Protein AF-A0A7C1HF06-F1 (afdb_monomer)

Radius of gyration: 27.27 Å; Cα contacts (8 Å, |Δi|>4): 224; chains: 1; 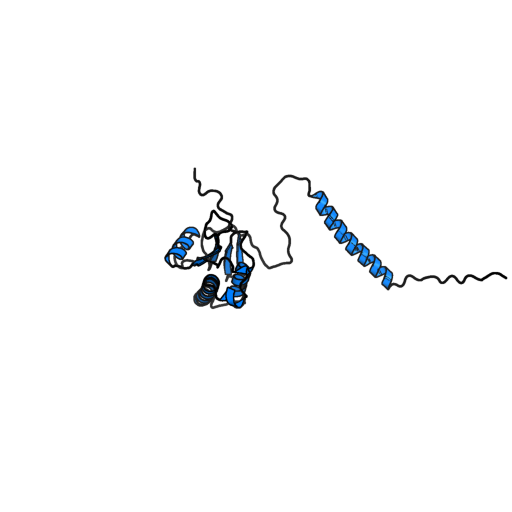bounding box: 68×47×97 Å

Nearest PDB structures (foldseek):
  6z1p-assembly1_Bk  TM=3.211E-01  e=1.528E-02  Tetrahymena thermophila SB210
  7z8f-assembly1_J  TM=4.242E-01  e=1.964E-01  Sus scrofa
  6p2u-assembly1_A  TM=3.194E-01  e=7.508E-01  Homo sapiens
  5obv-assembly1_A  TM=3.184E-01  e=6.199E-01  Mycoplasmoides genitalium G37
  5obx-assembly1_A  TM=3.105E-01  e=1.033E+00  Mycoplasmoides genitalium G37

pLDDT: mean 77.16, std 21.63, range [29.2, 98.06]

Sequence (204 aa):
MPFQHKEKKKGLSLPGMIDIIFLLLVFSLVTLSVSQANVDAKKVGEETIEFDLPRTTSLHTQKVDGWIQTLTFEVDYLETEDPRSPRIVHVLKPSPTDSLTFAEARAIAKEDSQFAVFPVNFLELTDRAFANTDACRLIRESVQAYKTDHFLEASPTNFVEIRAVRETEFRIINYMLGCCSAYGDTIPNISMHTLTRREDDSGI

Structure (mmCIF, N/CA/C/O backbone):
data_AF-A0A7C1HF06-F1
#
_entry.id   AF-A0A7C1HF06-F1
#
loop_
_atom_site.group_PDB
_atom_site.id
_atom_site.type_symbol
_atom_site.label_atom_id
_atom_site.label_alt_id
_atom_site.label_comp_id
_atom_site.label_asym_id
_atom_site.label_entity_id
_atom_site.label_seq_id
_atom_site.pdbx_PDB_ins_code
_atom_site.Cartn_x
_atom_site.Cartn_y
_atom_site.Cartn_z
_atom_site.occupancy
_atom_site.B_iso_or_equiv
_atom_site.auth_seq_id
_atom_site.auth_comp_id
_atom_site.auth_asym_id
_atom_site.auth_atom_id
_atom_site.pdbx_PDB_model_num
ATOM 1 N N . MET A 1 1 ? -52.310 -4.859 -76.546 1.00 39.50 1 MET A N 1
ATOM 2 C CA . MET A 1 1 ? -53.055 -4.740 -75.273 1.00 39.50 1 MET A CA 1
ATOM 3 C C . MET A 1 1 ? -52.044 -4.478 -74.163 1.00 39.50 1 MET A C 1
ATOM 5 O O . MET A 1 1 ? -51.016 -5.145 -74.170 1.00 39.50 1 MET A O 1
ATOM 9 N N . PRO A 1 2 ? -52.253 -3.455 -73.320 1.00 47.34 2 PRO A N 1
ATOM 10 C CA . PRO A 1 2 ? -51.224 -2.911 -72.439 1.00 47.34 2 PRO A CA 1
ATOM 11 C C . PRO A 1 2 ? -51.030 -3.755 -71.173 1.00 47.34 2 PRO A C 1
ATOM 13 O O . PRO A 1 2 ? -51.973 -4.337 -70.639 1.00 47.34 2 PRO A O 1
ATOM 16 N N . PHE A 1 3 ? -49.785 -3.788 -70.699 1.00 51.12 3 PHE A N 1
ATOM 17 C CA . PHE A 1 3 ? -49.363 -4.388 -69.439 1.00 51.12 3 PHE A CA 1
ATOM 18 C C . PHE A 1 3 ? -50.057 -3.685 -68.266 1.00 51.12 3 PHE A C 1
ATOM 20 O O . PHE A 1 3 ? -49.815 -2.508 -68.008 1.00 51.12 3 PHE A O 1
ATOM 27 N N . GLN A 1 4 ? -50.917 -4.403 -67.544 1.00 55.53 4 GLN A N 1
ATOM 28 C CA . GLN A 1 4 ? -51.473 -3.912 -66.286 1.00 55.53 4 GLN A CA 1
ATOM 29 C C . GLN A 1 4 ? -50.393 -3.968 -65.202 1.00 55.53 4 GLN A C 1
ATOM 31 O O . GLN A 1 4 ? -49.965 -5.040 -64.770 1.00 55.53 4 GLN A O 1
ATOM 36 N N . HIS A 1 5 ? -49.942 -2.791 -64.778 1.00 48.97 5 HIS A N 1
ATOM 37 C CA . HIS A 1 5 ? -49.005 -2.610 -63.681 1.00 48.97 5 HIS A CA 1
ATOM 38 C C . HIS A 1 5 ? -49.724 -2.918 -62.356 1.00 48.97 5 HIS A C 1
ATOM 40 O O . HIS A 1 5 ? -50.619 -2.186 -61.939 1.00 48.97 5 HIS A O 1
ATOM 46 N N . LYS A 1 6 ? -49.375 -4.030 -61.697 1.00 53.62 6 LYS A N 1
ATOM 47 C CA . LYS A 1 6 ? -49.802 -4.296 -60.315 1.00 53.62 6 LYS A CA 1
ATOM 48 C C . LYS A 1 6 ? -48.845 -3.580 -59.367 1.00 53.62 6 LYS A C 1
ATOM 50 O O . LYS A 1 6 ? -47.789 -4.115 -59.033 1.00 53.62 6 LYS A O 1
ATOM 55 N N . GLU A 1 7 ? -49.223 -2.391 -58.915 1.00 53.91 7 GLU A N 1
ATOM 56 C CA . GLU A 1 7 ? -48.553 -1.728 -57.798 1.00 53.91 7 GLU A CA 1
ATOM 57 C C . GLU A 1 7 ? -48.754 -2.544 -56.514 1.00 53.91 7 GLU A C 1
ATOM 59 O O . GLU A 1 7 ? -49.834 -2.583 -55.921 1.00 53.91 7 GLU A O 1
ATOM 64 N N . LYS A 1 8 ? -47.693 -3.215 -56.056 1.00 47.72 8 LYS A N 1
ATOM 65 C CA . LYS A 1 8 ? -47.617 -3.690 -54.674 1.00 47.72 8 LYS A CA 1
ATOM 66 C C . LYS A 1 8 ? -47.343 -2.480 -53.785 1.00 47.72 8 LYS A C 1
ATOM 68 O O . LYS A 1 8 ? -46.222 -1.974 -53.768 1.00 47.72 8 LYS A O 1
ATOM 73 N N . LYS A 1 9 ? -48.340 -2.050 -53.008 1.00 54.38 9 LYS A N 1
ATOM 74 C CA . LYS A 1 9 ? -48.128 -1.157 -51.861 1.00 54.38 9 LYS A CA 1
ATOM 75 C C . LYS A 1 9 ? -47.129 -1.831 -50.911 1.00 54.38 9 LYS A C 1
ATOM 77 O O . LYS A 1 9 ? -47.473 -2.800 -50.237 1.00 54.38 9 LYS A O 1
ATOM 82 N N . LYS A 1 10 ? -45.881 -1.353 -50.890 1.00 50.69 10 LYS A N 1
ATOM 83 C CA . LYS A 1 10 ? -44.890 -1.713 -49.870 1.00 50.69 10 LYS A CA 1
ATOM 84 C C . LYS A 1 10 ? -45.353 -1.094 -48.552 1.00 50.69 10 LYS A C 1
ATOM 86 O O . LYS A 1 10 ? -45.111 0.081 -48.302 1.00 50.69 10 LYS A O 1
ATOM 91 N N . GLY A 1 11 ? -46.068 -1.867 -47.740 1.00 47.50 11 GLY A N 1
ATOM 92 C CA . GLY A 1 11 ? -46.258 -1.522 -46.336 1.00 47.50 11 GLY A CA 1
ATOM 93 C C . GLY A 1 11 ? -44.888 -1.494 -45.666 1.00 47.50 11 GLY A C 1
ATOM 94 O O . GLY A 1 11 ? -44.149 -2.474 -45.758 1.00 47.50 11 GLY A O 1
ATOM 95 N N . LEU A 1 12 ? -44.531 -0.368 -45.046 1.00 53.19 12 LEU A N 1
ATOM 96 C CA . LEU A 1 12 ? -43.382 -0.296 -44.150 1.00 53.19 12 LEU A CA 1
ATOM 97 C C . LEU A 1 12 ? -43.613 -1.316 -43.035 1.00 53.19 12 LEU A C 1
ATOM 99 O O . LEU A 1 12 ? -44.491 -1.146 -42.192 1.00 53.19 12 LEU A O 1
ATOM 103 N N . SER A 1 13 ? -42.864 -2.412 -43.073 1.00 55.16 13 SER A N 1
ATOM 104 C CA . SER A 1 13 ? -42.857 -3.396 -42.003 1.00 55.16 13 SER A CA 1
ATOM 105 C C . SER A 1 13 ? -42.405 -2.691 -40.724 1.00 55.16 13 SER A C 1
ATOM 107 O O . SER A 1 13 ? -41.298 -2.158 -40.683 1.00 55.16 13 SER A O 1
ATOM 109 N N . LEU A 1 14 ? -43.258 -2.705 -39.697 1.00 54.19 14 LEU A N 1
ATOM 110 C CA . LEU A 1 14 ? -43.041 -2.131 -38.361 1.00 54.19 14 LEU A CA 1
ATOM 111 C C . LEU A 1 14 ? -41.615 -2.336 -37.780 1.00 54.19 14 LEU A C 1
ATOM 113 O O . LEU A 1 14 ? -41.101 -1.398 -37.172 1.00 54.19 14 LEU A O 1
ATOM 117 N N . PRO A 1 15 ? -40.922 -3.475 -38.020 1.00 56.34 15 PRO A N 1
ATOM 118 C CA . PRO A 1 15 ? -39.532 -3.668 -37.594 1.00 56.34 15 PRO A CA 1
ATOM 119 C C . PRO A 1 15 ? -38.521 -2.671 -38.185 1.00 56.34 15 PRO A C 1
ATOM 121 O O . PRO A 1 15 ? -37.535 -2.359 -37.533 1.00 56.34 15 PRO A O 1
ATOM 124 N N . GLY A 1 16 ? -38.766 -2.125 -39.382 1.00 61.34 16 GLY A N 1
ATOM 125 C CA . GLY A 1 16 ? -37.865 -1.153 -40.014 1.00 61.34 16 GLY A CA 1
ATOM 126 C C . GLY A 1 16 ? -38.007 0.267 -39.465 1.00 61.34 16 GLY A C 1
ATOM 127 O O . GLY A 1 16 ? -37.066 1.047 -39.535 1.00 61.34 16 GLY A O 1
ATOM 128 N N . MET A 1 17 ? -39.164 0.619 -38.895 1.00 63.53 17 MET A N 1
ATOM 129 C CA . MET A 1 17 ? -39.384 1.962 -38.345 1.00 63.53 17 MET A CA 1
ATOM 130 C C . MET A 1 17 ? -38.711 2.122 -36.978 1.00 63.53 17 MET A C 1
ATOM 132 O O . MET A 1 17 ? -38.116 3.161 -36.712 1.00 63.53 17 MET A O 1
ATOM 136 N N . ILE A 1 18 ? -38.752 1.076 -36.143 1.00 72.75 18 ILE A N 1
ATOM 137 C CA . ILE A 1 18 ? -38.046 1.048 -34.854 1.00 72.75 18 ILE A CA 1
ATOM 138 C C . ILE A 1 18 ? -36.541 1.182 -35.080 1.00 72.75 18 ILE A C 1
ATOM 140 O O . ILE A 1 18 ? -35.898 1.978 -34.404 1.00 72.75 18 ILE A O 1
ATOM 144 N N . ASP A 1 19 ? -36.003 0.466 -36.067 1.00 71.75 19 ASP A N 1
ATOM 145 C CA . ASP A 1 19 ? -34.575 0.495 -36.380 1.00 71.75 19 ASP A CA 1
ATOM 146 C C . ASP A 1 19 ? -34.123 1.891 -36.842 1.00 71.75 19 ASP A C 1
ATOM 148 O O . ASP A 1 19 ? -33.137 2.427 -36.346 1.00 71.75 19 ASP A O 1
ATOM 152 N N . ILE A 1 20 ? -34.917 2.564 -37.687 1.00 77.88 20 ILE A N 1
ATOM 153 C CA . ILE A 1 20 ? -34.653 3.952 -38.110 1.00 77.88 20 ILE A CA 1
ATOM 154 C C . ILE A 1 20 ? -34.685 4.925 -36.922 1.00 77.88 20 ILE A C 1
ATOM 156 O O . ILE A 1 20 ? -33.827 5.802 -36.826 1.00 77.88 20 ILE A O 1
ATOM 160 N N . ILE A 1 21 ? -35.648 4.783 -36.007 1.00 81.06 21 ILE A N 1
ATOM 161 C CA . ILE A 1 21 ? -35.736 5.636 -34.810 1.00 81.06 21 ILE A CA 1
ATOM 162 C C . ILE A 1 21 ? -34.534 5.395 -33.889 1.00 81.06 21 ILE A C 1
ATOM 164 O O . ILE A 1 21 ? -33.968 6.350 -33.357 1.00 81.06 21 ILE A O 1
ATOM 168 N N . PHE A 1 22 ? -34.110 4.141 -33.730 1.00 79.25 22 PHE A N 1
ATOM 169 C CA . PHE A 1 22 ? -32.962 3.786 -32.901 1.00 79.25 22 PHE A CA 1
ATOM 170 C C . PHE A 1 22 ? -31.655 4.341 -33.484 1.00 79.25 22 PHE A C 1
ATOM 172 O O . PHE A 1 22 ? -30.859 4.941 -32.761 1.00 79.25 22 PHE A O 1
ATOM 179 N N . LEU A 1 23 ? -31.476 4.240 -34.804 1.00 79.56 23 LEU A N 1
ATOM 180 C CA . LEU A 1 23 ? -30.340 4.826 -35.520 1.00 79.56 23 LEU A CA 1
ATOM 181 C C . LEU A 1 23 ? -30.308 6.354 -35.391 1.00 79.56 23 LEU A C 1
ATOM 183 O O . LEU A 1 23 ? -29.241 6.927 -35.176 1.00 79.56 23 LEU A O 1
ATOM 187 N N . LEU A 1 24 ? -31.470 7.013 -35.456 1.00 81.00 24 LEU A N 1
ATOM 188 C CA 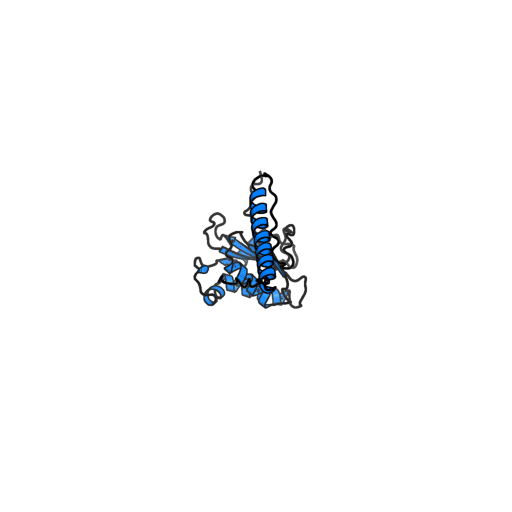. LEU A 1 24 ? -31.583 8.459 -35.243 1.00 81.00 24 LEU A CA 1
ATOM 189 C C . LEU A 1 24 ? -31.267 8.866 -33.798 1.00 81.00 24 LEU A C 1
ATOM 191 O O . LEU A 1 24 ? -30.626 9.894 -33.594 1.00 81.00 24 LEU A O 1
ATOM 195 N N . LEU A 1 25 ? -31.659 8.066 -32.802 1.00 82.88 25 LEU A N 1
ATOM 196 C CA . LEU A 1 25 ? -31.336 8.319 -31.394 1.00 82.88 25 LEU A CA 1
ATOM 197 C C . LEU A 1 25 ? -29.838 8.174 -31.114 1.00 82.88 25 LEU A C 1
ATOM 199 O O . LEU A 1 25 ? -29.253 9.060 -30.493 1.00 82.88 25 LEU A O 1
ATOM 203 N N . VAL A 1 26 ? -29.201 7.110 -31.612 1.00 80.88 26 VAL A N 1
ATOM 204 C CA . VAL A 1 26 ? -27.745 6.923 -31.484 1.00 80.88 26 VAL A CA 1
ATOM 205 C C . VAL A 1 26 ? -27.002 8.048 -32.201 1.00 80.88 26 VAL A C 1
ATOM 207 O O . VAL A 1 26 ? -26.086 8.641 -31.635 1.00 80.88 26 VAL A O 1
ATOM 210 N N . PHE A 1 27 ? -27.429 8.403 -33.415 1.00 79.00 27 PHE A N 1
ATOM 211 C CA . PHE A 1 27 ? -26.838 9.510 -34.162 1.00 79.00 27 PHE A CA 1
ATOM 212 C C . PHE A 1 27 ? -27.000 10.854 -33.436 1.00 79.00 27 PHE A C 1
ATOM 214 O O . PHE A 1 27 ? -26.042 11.622 -33.360 1.00 79.00 27 PHE A O 1
ATOM 221 N N . SER A 1 28 ? -28.170 11.131 -32.850 1.00 77.12 28 SER A N 1
ATOM 222 C CA . SER A 1 28 ? -28.397 12.332 -32.037 1.00 77.12 28 SER A CA 1
ATOM 223 C C . SER A 1 28 ? -27.513 12.360 -30.791 1.00 77.12 28 SER A C 1
ATOM 225 O O . SER A 1 28 ? -27.007 13.420 -30.434 1.00 77.12 28 SER A O 1
ATOM 227 N N . LEU A 1 29 ? -27.310 11.219 -30.129 1.00 79.50 29 LEU A N 1
ATOM 228 C CA . LEU A 1 29 ? -26.481 11.135 -28.927 1.00 79.50 29 LEU A CA 1
ATOM 229 C C . LEU A 1 29 ? -25.007 11.401 -29.261 1.00 79.50 29 LEU A C 1
ATOM 231 O O . LEU A 1 29 ? -24.363 12.221 -28.613 1.00 79.50 29 LEU A O 1
ATOM 235 N N . VAL A 1 30 ? -24.507 10.789 -30.338 1.00 75.81 30 VAL A N 1
ATOM 236 C CA . VAL A 1 30 ? -23.131 10.990 -30.819 1.00 75.81 30 VAL A CA 1
ATOM 237 C C . VAL A 1 30 ? -22.910 12.428 -31.302 1.00 75.81 30 VAL A C 1
ATOM 239 O O . VAL A 1 30 ? -21.891 13.037 -30.980 1.00 75.81 30 VAL A O 1
ATOM 242 N N . THR A 1 31 ? -23.854 13.007 -32.048 1.00 73.31 31 THR A N 1
ATOM 243 C CA . THR A 1 31 ? -23.716 14.389 -32.541 1.00 73.31 31 THR A CA 1
ATOM 244 C C . THR A 1 31 ? -23.824 15.431 -31.428 1.00 73.31 31 THR A C 1
ATOM 246 O O . THR A 1 31 ? -23.093 16.419 -31.475 1.00 73.31 31 THR A O 1
ATOM 249 N N . LEU A 1 32 ? -24.641 15.208 -30.391 1.00 66.56 32 LEU A N 1
ATOM 250 C CA . LEU A 1 32 ? -24.670 16.069 -29.202 1.00 66.56 32 LEU A CA 1
ATOM 251 C C . LEU A 1 32 ? -23.332 16.050 -28.450 1.00 66.56 32 LEU A C 1
ATOM 253 O O . LEU A 1 32 ? -22.835 17.119 -28.098 1.00 66.56 32 LEU A O 1
ATOM 257 N N . SER A 1 33 ? -22.701 14.880 -28.287 1.00 58.62 33 SER A N 1
ATOM 258 C CA . SER A 1 33 ? -21.367 14.778 -27.674 1.00 58.62 33 SER A CA 1
ATOM 259 C C . SER A 1 33 ? -20.299 15.547 -28.463 1.00 58.62 33 SER A C 1
ATOM 261 O O . SER A 1 33 ? -19.459 16.225 -27.875 1.00 58.62 33 SER A O 1
ATOM 263 N N . VAL A 1 34 ? -20.351 15.508 -29.799 1.00 58.75 34 VAL A N 1
ATOM 264 C CA . VAL A 1 34 ? -19.411 16.256 -30.660 1.00 58.75 34 VAL A CA 1
ATOM 265 C C . VAL A 1 34 ? -19.711 17.761 -30.667 1.00 58.75 34 VAL A C 1
ATOM 267 O O . VAL A 1 34 ? -18.795 18.576 -30.793 1.00 58.75 34 VAL A O 1
ATOM 270 N N . SER A 1 35 ? -20.978 18.155 -30.513 1.00 48.09 35 SER A N 1
ATOM 271 C CA . SER A 1 35 ? -21.363 19.567 -30.474 1.00 48.09 35 SER A CA 1
ATOM 272 C C . SER A 1 35 ? -21.052 20.226 -29.126 1.00 48.09 35 SER A C 1
ATOM 274 O O . SER A 1 35 ? -20.749 21.413 -29.120 1.00 48.09 35 SER A O 1
ATOM 276 N N . GLN A 1 36 ? -21.057 19.487 -28.011 1.00 50.78 36 GLN A N 1
ATOM 277 C CA . GLN A 1 36 ? -20.556 19.983 -26.719 1.00 50.78 36 GLN A CA 1
ATOM 278 C C . GLN A 1 36 ? -19.025 20.109 -26.722 1.00 50.78 36 GLN A C 1
ATOM 280 O O . GLN A 1 36 ? -18.500 21.155 -26.351 1.00 50.78 36 GLN A O 1
ATOM 285 N N . ALA A 1 37 ? -18.312 19.134 -27.299 1.00 51.34 37 ALA A N 1
ATOM 286 C CA . ALA A 1 37 ? -16.850 19.173 -27.413 1.00 51.34 37 ALA A CA 1
ATOM 287 C C . ALA A 1 37 ? -16.300 20.377 -28.213 1.00 51.34 37 ALA A C 1
ATOM 289 O O . ALA A 1 37 ? -15.154 20.772 -28.018 1.00 51.34 37 ALA A O 1
ATOM 290 N N . ASN A 1 38 ? -17.099 20.980 -29.103 1.00 47.69 38 ASN A N 1
ATOM 291 C CA . ASN A 1 38 ? -16.693 22.143 -29.905 1.00 47.69 38 ASN A CA 1
ATOM 292 C C . ASN A 1 38 ? -17.172 23.501 -29.357 1.00 47.69 38 ASN A C 1
ATOM 294 O O . ASN A 1 38 ? -16.785 24.534 -29.908 1.00 47.69 38 ASN A O 1
ATOM 298 N N . VAL A 1 39 ? -17.984 23.534 -28.294 1.00 46.09 39 VAL A N 1
ATOM 299 C CA . VAL A 1 39 ? -18.411 24.794 -27.647 1.00 46.09 39 VAL A CA 1
ATOM 300 C C . VAL A 1 39 ? -17.499 25.155 -26.464 1.00 46.09 39 VAL A C 1
ATOM 302 O O . VAL A 1 39 ? -17.310 26.340 -26.191 1.00 46.09 39 VAL A O 1
ATOM 305 N N . ASP A 1 40 ? -16.813 24.177 -25.866 1.00 43.34 40 ASP A N 1
ATOM 306 C CA . ASP A 1 40 ? -15.902 24.391 -24.728 1.00 43.34 40 ASP A CA 1
ATOM 307 C C . ASP A 1 40 ? -14.477 24.840 -25.113 1.00 43.34 40 ASP A C 1
ATOM 309 O O . ASP A 1 40 ? -13.640 25.103 -24.254 1.00 43.34 40 ASP A O 1
ATOM 313 N N . ALA A 1 41 ? -14.183 25.042 -26.403 1.00 45.94 41 ALA A N 1
ATOM 314 C CA . ALA A 1 41 ? -12.868 25.520 -26.855 1.00 45.94 41 ALA A CA 1
ATOM 315 C C . ALA A 1 41 ? -12.641 27.041 -26.686 1.00 45.94 41 ALA A C 1
ATOM 317 O O . ALA A 1 41 ? -11.608 27.566 -27.109 1.00 45.94 41 ALA A O 1
ATOM 318 N N . LYS A 1 42 ? -13.575 27.783 -26.076 1.00 46.19 42 LYS A N 1
ATOM 319 C CA . LYS A 1 42 ? -13.371 29.197 -25.720 1.00 46.19 42 LYS A CA 1
ATOM 320 C C . LYS A 1 42 ? -14.076 29.559 -24.415 1.00 46.19 42 LYS A C 1
ATOM 322 O O . LYS A 1 42 ? -15.137 30.180 -24.446 1.00 46.19 42 LYS A O 1
ATOM 327 N N . LYS A 1 43 ? -13.411 29.308 -23.285 1.00 37.12 43 LYS A N 1
ATOM 328 C CA . LYS A 1 43 ? -13.285 30.287 -22.194 1.00 37.12 43 LYS A CA 1
ATOM 329 C C . LYS A 1 43 ? -12.192 29.884 -21.206 1.00 37.12 43 LYS A C 1
ATOM 331 O O . LYS A 1 43 ? -12.093 28.753 -20.765 1.00 37.12 43 LYS A O 1
ATOM 336 N N . VAL A 1 44 ? -11.361 30.880 -20.940 1.00 42.66 44 VAL A N 1
ATOM 337 C CA . VAL A 1 44 ? -10.321 30.967 -19.921 1.00 42.66 44 VAL A CA 1
ATOM 338 C C . VAL A 1 44 ? -10.956 30.826 -18.536 1.00 42.66 44 VAL A C 1
ATOM 340 O O . VAL A 1 44 ? -11.931 31.523 -18.260 1.00 42.66 44 VAL A O 1
ATOM 343 N N . GLY A 1 45 ? -10.379 29.985 -17.680 1.00 35.00 45 GLY A N 1
ATOM 344 C CA . GLY A 1 45 ? -10.766 29.847 -16.276 1.00 35.00 45 GLY A CA 1
ATOM 345 C C . GLY A 1 45 ? -10.739 28.390 -15.836 1.00 35.00 45 GLY A C 1
ATOM 346 O O . GLY A 1 45 ? -11.477 27.569 -16.357 1.00 35.00 45 GLY A O 1
ATOM 347 N N . GLU A 1 46 ? -9.837 28.089 -14.918 1.00 48.41 46 GLU A N 1
ATOM 348 C CA . GLU A 1 46 ? -9.590 26.791 -14.304 1.00 48.41 46 GLU A CA 1
ATOM 349 C C . GLU A 1 46 ? -10.841 26.304 -13.548 1.00 48.41 46 GLU A C 1
ATOM 351 O O . GLU A 1 46 ? -11.085 26.688 -12.410 1.00 48.41 46 GLU A O 1
ATOM 356 N N . GLU A 1 47 ? -11.659 25.471 -14.185 1.00 37.53 47 GLU A N 1
ATOM 357 C CA . GLU A 1 47 ? -12.666 24.660 -13.503 1.00 37.53 47 GLU A CA 1
ATOM 358 C C . GLU A 1 47 ? -12.421 23.206 -13.898 1.00 37.53 47 GLU A C 1
ATOM 360 O O . GLU A 1 47 ? -12.508 22.812 -15.063 1.00 37.53 47 GLU A O 1
ATOM 365 N N . THR A 1 48 ? -12.024 22.409 -12.910 1.00 40.09 48 THR A N 1
ATOM 366 C CA . THR A 1 48 ? -11.871 20.963 -13.022 1.00 40.09 48 THR A CA 1
ATOM 367 C C . THR A 1 48 ? -13.190 20.355 -13.483 1.00 40.09 48 THR A C 1
ATOM 369 O O . THR A 1 48 ? -14.151 20.310 -12.720 1.00 40.09 48 THR A O 1
ATOM 372 N N . ILE A 1 49 ? -13.234 19.885 -14.730 1.00 41.88 49 ILE A N 1
ATOM 373 C CA . ILE A 1 49 ? -14.357 19.108 -15.253 1.00 41.88 49 ILE A CA 1
ATOM 374 C C . ILE A 1 49 ? -14.361 17.767 -14.512 1.00 41.88 49 ILE A C 1
ATOM 376 O O . ILE A 1 49 ? -13.547 16.884 -14.788 1.00 41.88 49 ILE A O 1
ATOM 380 N N . GLU A 1 50 ? -15.251 17.645 -13.530 1.00 41.00 50 GLU A N 1
ATOM 381 C CA . GLU A 1 50 ? -15.529 16.405 -12.815 1.00 41.00 50 GLU A CA 1
ATOM 382 C C . GLU A 1 50 ? -16.195 15.427 -13.793 1.00 41.00 50 GLU A C 1
ATOM 384 O O . GLU A 1 50 ? -17.318 15.623 -14.257 1.00 41.00 50 GLU A O 1
ATOM 389 N N . PHE A 1 51 ? -15.448 14.398 -14.187 1.00 33.56 51 PHE A N 1
ATOM 390 C CA . PHE A 1 51 ? -15.955 13.322 -15.027 1.00 33.56 51 PHE A CA 1
ATOM 391 C C . PHE A 1 51 ? -16.807 12.404 -14.144 1.00 33.56 51 PHE A C 1
ATOM 393 O O . PHE A 1 51 ? -16.265 11.672 -13.316 1.00 33.56 51 PHE A O 1
ATOM 400 N N . ASP A 1 52 ? -18.131 12.439 -14.304 1.00 37.72 52 ASP A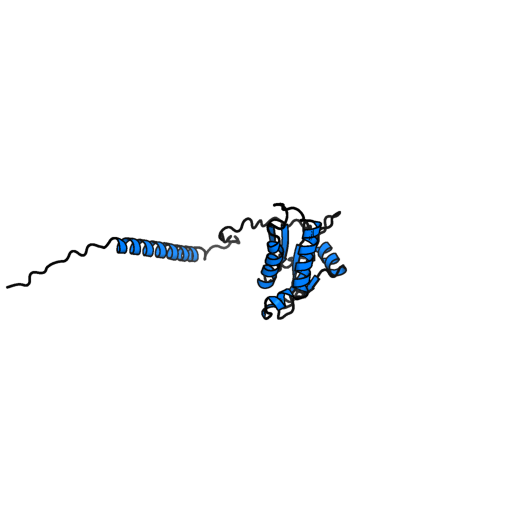 N 1
ATOM 401 C CA . ASP A 1 52 ? -19.051 11.590 -13.539 1.00 37.72 52 ASP A CA 1
ATOM 402 C C . ASP A 1 52 ? -18.990 10.150 -14.090 1.00 37.72 52 ASP A C 1
ATOM 404 O O . ASP A 1 52 ? -19.743 9.729 -14.975 1.00 37.72 52 ASP A O 1
ATOM 408 N N . LEU A 1 53 ? -17.980 9.407 -13.632 1.00 43.16 53 LEU A N 1
ATOM 409 C CA . LEU A 1 53 ? -17.835 7.976 -13.874 1.00 43.16 53 LEU A CA 1
ATOM 410 C C . LEU A 1 53 ? -18.966 7.223 -13.151 1.00 43.16 53 LEU A C 1
ATOM 412 O O . LEU A 1 53 ? -19.395 7.641 -12.076 1.00 43.16 53 LEU A O 1
ATOM 416 N N . PRO A 1 54 ? -19.459 6.094 -13.693 1.00 34.06 54 PRO A N 1
ATOM 417 C CA . PRO A 1 54 ? -20.564 5.350 -13.095 1.00 34.06 54 PRO A CA 1
ATOM 418 C C . PRO A 1 54 ? -20.227 4.884 -11.669 1.00 34.06 54 PRO A C 1
ATOM 420 O O . PRO A 1 54 ? -19.543 3.884 -11.475 1.00 34.06 54 PRO A O 1
ATOM 423 N N . ARG A 1 55 ? -20.731 5.650 -10.691 1.00 36.75 55 ARG A N 1
ATOM 424 C CA . ARG A 1 55 ? -20.891 5.388 -9.250 1.00 36.75 55 ARG A CA 1
ATOM 425 C C . ARG A 1 55 ? -20.045 4.240 -8.688 1.00 36.75 55 ARG A C 1
ATOM 427 O O . ARG A 1 55 ? -20.564 3.176 -8.357 1.00 36.75 55 ARG A O 1
ATOM 434 N N . THR A 1 56 ? -18.769 4.515 -8.455 1.00 36.22 56 THR A N 1
ATOM 435 C CA . THR A 1 56 ? -18.059 3.946 -7.307 1.00 36.22 56 THR A CA 1
ATOM 436 C C . THR A 1 56 ? -18.361 4.826 -6.103 1.00 36.22 56 THR A C 1
ATOM 438 O O . THR A 1 56 ? -18.127 6.032 -6.138 1.00 36.22 56 THR A O 1
ATOM 441 N N . THR A 1 57 ? -18.951 4.241 -5.067 1.00 41.56 57 THR A N 1
ATOM 442 C CA . THR A 1 57 ? -19.285 4.908 -3.809 1.00 41.56 57 THR A CA 1
ATOM 443 C C . THR A 1 57 ? -18.078 5.702 -3.288 1.00 41.56 57 THR A C 1
ATOM 445 O O . THR A 1 57 ? -17.035 5.128 -2.999 1.00 41.56 57 THR A O 1
ATOM 448 N N . SER A 1 58 ? -18.252 7.026 -3.221 1.00 36.91 58 SER A N 1
ATOM 449 C CA . SER A 1 58 ? -17.429 8.023 -2.520 1.00 36.91 58 SER A CA 1
ATOM 450 C C . SER A 1 58 ? -15.926 8.073 -2.840 1.00 36.91 58 SER A C 1
ATOM 452 O O . SER A 1 58 ? -15.100 7.639 -2.043 1.00 36.91 58 SER A O 1
ATOM 454 N N . LEU A 1 59 ? -15.559 8.779 -3.916 1.00 39.59 59 LEU A N 1
ATOM 455 C CA . LEU A 1 59 ? -14.375 9.645 -3.867 1.00 39.59 59 LEU A CA 1
ATOM 456 C C . LEU A 1 59 ? -14.763 10.894 -3.062 1.00 39.59 59 LEU A C 1
ATOM 458 O O . LEU A 1 59 ? -15.370 11.828 -3.578 1.00 39.59 59 LEU A O 1
ATOM 462 N N . HIS A 1 60 ? -14.489 10.892 -1.761 1.00 35.50 60 HIS A N 1
ATOM 463 C CA . HIS A 1 60 ? -14.436 12.134 -1.001 1.00 35.50 60 HIS A CA 1
ATOM 464 C C . HIS A 1 60 ? -13.026 12.698 -1.137 1.00 35.50 60 HIS A C 1
ATOM 466 O O . HIS A 1 60 ? -12.089 12.199 -0.521 1.00 35.50 60 HIS A O 1
ATOM 472 N N . THR A 1 61 ? -12.878 13.769 -1.916 1.00 36.59 61 THR A N 1
ATOM 473 C CA . THR A 1 61 ? -11.712 14.655 -1.817 1.00 36.59 61 THR A CA 1
ATOM 474 C C . THR A 1 61 ? -11.837 15.429 -0.505 1.00 36.59 61 THR A C 1
ATOM 476 O O . THR A 1 61 ? -12.236 16.592 -0.467 1.00 36.59 61 THR A O 1
ATOM 479 N N . GLN A 1 62 ? -11.599 14.737 0.608 1.00 36.94 62 GLN A N 1
ATOM 480 C CA . GLN A 1 62 ? -11.556 15.339 1.930 1.00 36.94 62 GLN A CA 1
ATOM 481 C C . GLN A 1 62 ? -10.290 16.197 2.009 1.00 36.94 62 GLN A C 1
ATOM 483 O O . GLN A 1 62 ? -9.218 15.781 1.561 1.00 36.94 62 GLN A O 1
ATOM 488 N N . LYS A 1 63 ? -10.420 17.418 2.544 1.00 37.28 63 LYS A N 1
ATOM 489 C CA . LYS A 1 63 ? -9.269 18.239 2.937 1.00 37.28 63 LYS A CA 1
ATOM 490 C C . LYS A 1 63 ? -8.348 17.349 3.766 1.00 37.28 63 LYS A C 1
ATOM 492 O O . LYS A 1 63 ? -8.797 16.792 4.760 1.00 37.28 63 LYS A O 1
ATOM 497 N N . VAL A 1 64 ? -7.110 17.201 3.304 1.00 49.75 64 VAL A N 1
ATOM 498 C CA . VAL A 1 64 ? -6.088 16.371 3.936 1.00 49.75 64 VAL A CA 1
ATOM 499 C C . VAL A 1 64 ? -5.923 16.839 5.378 1.00 49.75 64 VAL A C 1
ATOM 501 O O . VAL A 1 64 ? -5.324 17.887 5.623 1.00 49.75 64 VAL A O 1
ATOM 504 N N . ASP A 1 65 ? -6.458 16.075 6.327 1.00 55.59 65 ASP A N 1
ATOM 505 C CA . ASP A 1 65 ? -5.978 16.147 7.697 1.00 55.59 65 ASP A CA 1
ATOM 506 C C . ASP A 1 65 ? -4.490 15.797 7.640 1.00 55.59 65 ASP A C 1
ATOM 508 O O . ASP A 1 65 ? -4.102 14.785 7.064 1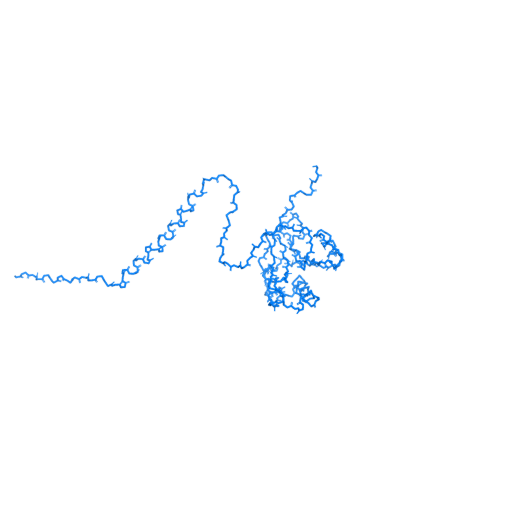.00 55.59 65 ASP A O 1
ATOM 512 N N . GLY A 1 66 ? -3.627 16.661 8.174 1.00 69.25 66 GLY A N 1
ATOM 513 C CA . GLY A 1 66 ? -2.170 16.497 8.094 1.00 69.25 66 GLY A CA 1
ATOM 514 C C . GLY A 1 66 ? -1.615 15.300 8.879 1.00 69.25 66 GLY A C 1
ATOM 515 O O . GLY A 1 66 ? -0.397 15.197 9.018 1.00 69.25 66 GLY A O 1
ATOM 516 N N . TRP A 1 67 ? -2.483 14.427 9.391 1.00 84.44 67 TRP A N 1
ATOM 517 C CA . TRP A 1 67 ? -2.199 13.409 10.394 1.00 84.44 67 TRP A CA 1
ATOM 518 C C . TRP A 1 67 ? -2.570 12.008 9.895 1.00 84.44 67 TRP A C 1
ATOM 520 O O . TRP A 1 67 ? -3.578 11.837 9.212 1.00 84.44 67 TRP A O 1
ATOM 530 N N . ILE A 1 68 ? -1.795 10.996 10.287 1.00 88.38 68 ILE A N 1
ATOM 531 C CA . ILE A 1 68 ? -2.071 9.587 9.984 1.00 88.38 68 ILE A CA 1
ATOM 532 C C . ILE A 1 68 ? -3.193 9.072 10.888 1.00 88.38 68 ILE A C 1
ATOM 534 O O . ILE A 1 68 ? -3.015 8.961 12.100 1.00 88.38 68 ILE A O 1
ATOM 538 N N . GLN A 1 69 ? -4.331 8.710 10.294 1.00 88.81 69 GLN A N 1
ATOM 539 C CA . GLN A 1 69 ? -5.490 8.167 11.020 1.00 88.81 69 GLN A CA 1
ATOM 540 C C . GLN A 1 69 ? -5.604 6.641 10.923 1.00 88.81 69 GLN A C 1
ATOM 542 O O . GLN A 1 69 ? -6.212 6.000 11.777 1.00 88.81 69 GLN A O 1
ATOM 547 N N . THR A 1 70 ? -5.031 6.047 9.879 1.00 92.94 70 THR A N 1
ATOM 548 C CA . THR A 1 70 ? -5.106 4.611 9.603 1.00 92.94 70 THR A CA 1
ATOM 549 C C . THR A 1 70 ? -3.842 4.135 8.892 1.00 92.94 70 THR A C 1
ATOM 551 O O . THR A 1 70 ? -2.962 4.937 8.566 1.00 92.94 70 THR A O 1
ATOM 554 N N . LEU A 1 71 ? -3.742 2.830 8.629 1.00 95.38 71 LEU A N 1
ATOM 555 C CA . LEU A 1 71 ? -2.698 2.278 7.775 1.00 95.38 71 LEU A CA 1
ATOM 556 C C . LEU A 1 71 ? -2.687 3.015 6.436 1.00 95.38 71 LEU A C 1
ATOM 558 O O . LEU A 1 71 ? -3.668 2.979 5.690 1.00 95.38 71 LEU A O 1
ATOM 562 N N . THR A 1 72 ? -1.561 3.652 6.142 1.00 95.62 72 THR A N 1
ATOM 563 C CA . THR A 1 72 ? -1.384 4.441 4.933 1.00 95.62 72 THR A CA 1
ATOM 564 C C . THR A 1 72 ? -0.201 3.926 4.132 1.00 95.62 72 THR A C 1
ATOM 566 O O . THR A 1 72 ? 0.910 3.814 4.648 1.00 95.62 72 THR A O 1
ATOM 569 N N . PHE A 1 73 ? -0.426 3.627 2.856 1.00 97.25 73 PHE A N 1
ATOM 570 C CA . PHE A 1 73 ? 0.646 3.336 1.912 1.00 97.25 73 PHE A CA 1
ATOM 571 C C . PHE A 1 73 ? 1.008 4.598 1.157 1.00 97.25 73 PHE A C 1
ATOM 573 O O . PHE A 1 73 ? 0.150 5.201 0.515 1.00 97.25 73 PHE A O 1
ATOM 580 N N . GLU A 1 74 ? 2.278 4.973 1.203 1.00 95.31 74 GLU A N 1
ATOM 581 C CA . GLU A 1 74 ? 2.780 6.124 0.469 1.00 95.31 74 GLU A CA 1
ATOM 582 C C . GLU A 1 74 ? 3.734 5.673 -0.637 1.00 95.31 74 GLU A C 1
ATOM 584 O O . GLU A 1 74 ? 4.811 5.145 -0.356 1.00 95.31 74 GLU A O 1
ATOM 589 N N . VAL A 1 75 ? 3.325 5.860 -1.893 1.00 95.94 75 VAL A N 1
ATOM 590 C CA . VAL A 1 75 ? 4.100 5.502 -3.084 1.00 95.94 75 VAL A CA 1
ATOM 591 C C . VAL A 1 75 ? 4.688 6.758 -3.713 1.00 95.94 75 VAL A C 1
ATOM 593 O O . VAL A 1 75 ? 3.961 7.604 -4.236 1.00 95.94 75 VAL A O 1
ATOM 596 N N . ASP A 1 76 ? 6.011 6.852 -3.681 1.00 93.38 76 ASP A N 1
ATOM 597 C CA . ASP A 1 76 ? 6.778 7.989 -4.190 1.00 93.38 76 ASP A CA 1
ATOM 598 C C . ASP A 1 76 ? 7.884 7.505 -5.142 1.00 93.38 76 ASP A C 1
ATOM 600 O O . ASP A 1 76 ? 8.095 6.304 -5.356 1.00 93.38 76 ASP A O 1
ATOM 604 N N . TYR A 1 77 ? 8.592 8.456 -5.726 1.00 92.38 77 TYR A N 1
ATOM 605 C CA . TYR A 1 77 ? 9.850 8.249 -6.418 1.00 92.38 77 TYR A CA 1
ATOM 606 C C . TYR A 1 77 ? 10.956 7.928 -5.405 1.00 92.38 77 TYR A C 1
ATOM 608 O O . TYR A 1 77 ? 11.053 8.569 -4.357 1.00 92.38 77 TYR A O 1
ATOM 616 N N . LEU A 1 78 ? 11.814 6.951 -5.710 1.00 91.50 78 LEU A N 1
ATOM 617 C CA . LEU A 1 78 ? 13.015 6.695 -4.909 1.00 91.50 78 LEU A CA 1
ATOM 618 C C . LEU A 1 78 ? 13.915 7.937 -4.884 1.00 91.50 78 LEU A C 1
ATOM 620 O O . LEU A 1 78 ? 14.430 8.312 -3.832 1.00 91.50 78 LEU A O 1
ATOM 624 N N . GLU A 1 79 ? 14.068 8.577 -6.043 1.00 88.94 79 GLU A N 1
ATOM 625 C CA . GLU A 1 79 ? 14.730 9.868 -6.187 1.00 88.94 79 GLU A CA 1
ATOM 626 C C . GLU A 1 79 ? 13.678 10.908 -6.569 1.00 88.94 79 GLU A C 1
ATOM 628 O O . GLU A 1 79 ? 13.198 10.926 -7.700 1.00 88.94 79 GLU A O 1
ATOM 633 N N . THR A 1 80 ? 13.324 11.785 -5.627 1.00 80.44 80 THR A N 1
ATOM 634 C CA . THR A 1 80 ? 12.236 12.773 -5.768 1.00 80.44 80 THR A CA 1
ATOM 635 C C . THR A 1 80 ? 12.376 13.679 -7.001 1.00 80.44 80 THR A C 1
ATOM 637 O O . THR A 1 80 ? 11.378 14.169 -7.526 1.00 80.44 80 THR A O 1
ATOM 640 N N . GLU A 1 81 ? 13.601 13.881 -7.491 1.00 81.44 81 GLU A N 1
ATOM 641 C CA . GLU A 1 81 ? 13.885 14.735 -8.649 1.00 81.44 81 GLU A CA 1
ATOM 642 C C . GLU A 1 81 ? 13.898 13.998 -9.997 1.00 81.44 81 GLU A C 1
ATOM 644 O O . GLU A 1 81 ? 13.822 14.660 -11.035 1.00 81.44 81 GLU A O 1
ATOM 649 N N . ASP A 1 82 ? 13.953 12.658 -10.015 1.00 82.25 82 ASP A N 1
ATOM 650 C CA . ASP A 1 82 ? 13.908 11.866 -11.252 1.00 82.25 82 ASP A CA 1
ATOM 651 C C . ASP A 1 82 ? 12.588 11.080 -11.356 1.00 82.25 82 ASP A C 1
ATOM 653 O O . ASP A 1 82 ? 12.420 10.048 -10.697 1.00 82.25 82 ASP A O 1
ATOM 657 N N . PRO A 1 83 ? 11.664 11.488 -12.250 1.00 77.38 83 PRO A N 1
ATOM 658 C CA . PRO A 1 83 ? 10.417 10.763 -12.499 1.00 77.38 83 PRO A CA 1
ATOM 659 C C . PRO A 1 83 ? 10.610 9.327 -13.015 1.00 77.38 83 PRO A C 1
ATOM 661 O O . PRO A 1 83 ? 9.698 8.495 -12.945 1.00 77.38 83 PRO A O 1
ATOM 664 N N . ARG A 1 84 ? 11.788 9.020 -13.567 1.00 83.94 84 ARG A N 1
ATOM 665 C CA . ARG A 1 84 ? 12.143 7.676 -14.046 1.00 83.94 84 ARG A CA 1
ATOM 666 C C . ARG A 1 84 ? 12.758 6.814 -12.952 1.00 83.94 84 ARG A C 1
ATOM 668 O O . ARG A 1 84 ? 13.033 5.641 -13.206 1.00 83.94 84 ARG A O 1
ATOM 675 N N . SER A 1 85 ? 12.989 7.375 -11.765 1.00 89.44 85 SER A N 1
ATOM 676 C CA . SER A 1 85 ? 13.483 6.595 -10.644 1.00 89.44 85 SER A CA 1
ATOM 677 C C . SER A 1 85 ? 12.469 5.509 -10.260 1.00 89.44 85 SER A C 1
ATOM 679 O O . SER A 1 85 ? 11.255 5.672 -10.460 1.00 89.44 85 SER A O 1
ATOM 681 N N . PRO A 1 86 ? 12.950 4.372 -9.727 1.00 92.44 86 PRO A N 1
ATOM 682 C CA . PRO A 1 86 ? 12.078 3.314 -9.242 1.00 92.44 86 PRO A CA 1
ATOM 683 C C . PRO A 1 86 ? 11.064 3.856 -8.237 1.00 92.44 86 PRO A C 1
ATOM 685 O O . PRO A 1 86 ? 11.359 4.779 -7.479 1.00 92.44 86 PRO A O 1
ATOM 688 N N . ARG A 1 87 ? 9.876 3.256 -8.189 1.00 94.69 87 ARG A N 1
ATOM 689 C CA . ARG A 1 87 ? 8.905 3.574 -7.141 1.00 94.69 87 ARG A CA 1
ATOM 690 C C . ARG A 1 87 ? 9.340 2.962 -5.816 1.00 94.69 87 ARG A C 1
ATOM 692 O O . ARG A 1 87 ? 9.833 1.833 -5.775 1.00 94.69 87 ARG A O 1
ATOM 699 N N . ILE A 1 88 ? 9.105 3.684 -4.733 1.00 96.25 88 ILE A N 1
ATOM 700 C CA . ILE A 1 88 ? 9.272 3.218 -3.358 1.00 96.25 88 ILE A CA 1
ATOM 701 C C . ILE A 1 88 ? 7.917 3.281 -2.659 1.00 96.25 88 ILE A C 1
ATOM 703 O O . ILE A 1 88 ? 7.189 4.257 -2.814 1.00 96.25 88 ILE A O 1
ATOM 707 N N . VAL A 1 89 ? 7.572 2.240 -1.904 1.00 97.62 89 VAL A N 1
ATOM 708 C CA . VAL A 1 89 ? 6.414 2.247 -1.003 1.00 97.62 89 VAL A CA 1
ATOM 709 C C . VAL A 1 89 ? 6.894 2.369 0.435 1.00 97.62 89 VAL A C 1
ATOM 711 O O . VAL A 1 89 ? 7.760 1.605 0.861 1.00 97.62 89 VAL A O 1
ATOM 714 N N . HIS A 1 90 ? 6.318 3.307 1.179 1.00 97.69 90 HIS A N 1
ATOM 715 C CA . HIS A 1 90 ? 6.450 3.417 2.628 1.00 97.69 90 HIS A CA 1
ATOM 716 C C . HIS A 1 90 ? 5.149 2.957 3.285 1.00 97.69 90 HIS A C 1
ATOM 718 O O . HIS A 1 90 ? 4.056 3.278 2.809 1.00 97.69 90 HIS A O 1
ATOM 724 N N . VAL A 1 91 ? 5.267 2.212 4.380 1.00 97.56 91 VAL A N 1
ATOM 725 C CA . VAL A 1 91 ? 4.128 1.798 5.202 1.00 97.56 91 VAL A CA 1
ATOM 726 C C . VAL A 1 91 ? 4.065 2.702 6.420 1.00 97.56 91 VAL A C 1
ATOM 728 O O . VAL A 1 91 ? 4.898 2.610 7.320 1.00 97.56 91 VAL A O 1
ATOM 731 N N . LEU A 1 92 ? 3.068 3.577 6.445 1.00 95.44 92 LEU A N 1
ATOM 732 C CA . LEU A 1 92 ? 2.853 4.537 7.517 1.00 95.44 92 LEU A CA 1
ATOM 733 C C . LEU A 1 92 ? 1.733 4.014 8.418 1.00 95.44 92 LEU A C 1
ATOM 735 O O . LEU A 1 92 ? 0.632 3.714 7.950 1.00 95.44 92 LEU A O 1
ATOM 739 N N . LYS A 1 93 ? 2.013 3.882 9.713 1.00 92.94 93 LYS A N 1
ATOM 740 C CA . LYS A 1 93 ? 1.042 3.420 10.711 1.00 92.94 93 LYS A CA 1
ATOM 741 C C . LYS A 1 93 ? 0.638 4.588 11.614 1.00 92.94 93 LYS A C 1
ATOM 743 O O . LYS A 1 93 ? 1.493 5.421 11.919 1.00 92.94 93 LYS A O 1
ATOM 748 N N . PRO A 1 94 ? -0.630 4.666 12.050 1.00 90.69 94 PRO A N 1
ATOM 749 C CA . PRO A 1 94 ? -1.029 5.643 13.051 1.00 90.69 94 PRO A CA 1
ATOM 750 C C . PRO A 1 94 ? -0.370 5.304 14.389 1.00 90.69 94 PRO A C 1
ATOM 752 O O . PRO A 1 94 ? -0.141 4.132 14.700 1.00 90.69 94 PRO A O 1
ATOM 755 N N . SER A 1 95 ? -0.084 6.327 15.194 1.00 84.75 95 SER A N 1
ATOM 756 C CA . SER A 1 95 ? 0.315 6.108 16.583 1.00 84.75 95 SER A CA 1
ATOM 757 C C . SER A 1 95 ? -0.935 5.926 17.455 1.00 84.75 95 SER A C 1
ATOM 759 O O . SER A 1 95 ? -1.934 6.617 17.251 1.00 84.75 95 SER A O 1
ATOM 761 N N . PRO A 1 96 ? -0.912 4.998 18.429 1.00 74.31 96 PRO A N 1
ATOM 762 C CA . PRO A 1 96 ? -2.023 4.803 19.357 1.00 74.31 96 PRO A CA 1
ATOM 763 C C . PRO A 1 96 ? -2.164 5.943 20.376 1.00 74.31 96 PRO A C 1
ATOM 765 O O . PRO A 1 96 ? -3.225 6.081 20.983 1.00 74.31 96 PRO A O 1
ATOM 768 N N . THR A 1 97 ? -1.104 6.726 20.603 1.00 72.69 97 THR A N 1
ATOM 769 C CA . THR A 1 97 ? -1.056 7.760 21.651 1.00 72.69 97 THR A CA 1
ATOM 770 C C . THR A 1 97 ? -0.968 9.175 21.107 1.00 72.69 97 THR A C 1
ATOM 772 O O . THR A 1 97 ? -1.482 10.091 21.743 1.00 72.69 97 THR A O 1
ATOM 775 N N . ASP A 1 98 ? -0.357 9.351 19.937 1.00 77.12 98 ASP A N 1
ATOM 776 C CA . ASP A 1 98 ? -0.027 10.662 19.387 1.00 77.12 98 ASP A CA 1
ATOM 777 C C . ASP A 1 98 ? -0.585 10.827 17.977 1.00 77.12 98 ASP A C 1
ATOM 779 O O . ASP A 1 98 ? -0.682 9.882 17.197 1.00 77.12 98 ASP A O 1
ATOM 783 N N . SER A 1 99 ? -0.934 12.060 17.621 1.00 83.88 99 SER A N 1
ATOM 784 C CA . SER A 1 99 ? -1.216 12.387 16.226 1.00 83.88 99 SER A CA 1
ATOM 785 C C . SER A 1 99 ? 0.115 12.545 15.497 1.00 83.88 99 SER A C 1
ATOM 787 O O . SER A 1 99 ? 0.869 13.465 15.795 1.00 83.88 99 SER A O 1
ATOM 789 N N . LEU A 1 100 ? 0.412 11.640 14.563 1.00 87.19 100 LEU A N 1
ATOM 790 C CA . LEU A 1 100 ? 1.621 11.704 13.739 1.00 87.19 100 LEU A CA 1
ATOM 791 C C . LEU A 1 100 ? 1.330 12.411 12.427 1.00 87.19 100 LEU A C 1
ATOM 793 O O . LEU A 1 100 ? 0.372 12.059 11.738 1.00 87.19 100 LEU A O 1
ATOM 797 N N . THR A 1 101 ? 2.182 13.353 12.044 1.00 89.69 101 THR A N 1
ATOM 798 C CA . THR A 1 101 ? 2.153 13.911 10.691 1.00 89.69 101 THR A CA 1
ATOM 799 C C . THR A 1 101 ? 2.691 12.909 9.667 1.00 89.69 101 THR A C 1
ATOM 801 O O . THR A 1 101 ? 3.442 11.988 9.996 1.00 89.69 101 THR A O 1
ATOM 804 N N . PHE A 1 102 ? 2.366 13.108 8.387 1.00 88.88 102 PHE A N 1
ATOM 805 C CA . PHE A 1 102 ? 2.922 12.288 7.301 1.00 88.88 102 PHE A CA 1
ATOM 806 C C . PHE A 1 102 ? 4.455 12.306 7.253 1.00 88.88 102 PHE A C 1
ATOM 808 O O . PHE A 1 102 ? 5.076 11.280 6.984 1.00 88.88 102 PHE A O 1
ATOM 815 N N . ALA A 1 103 ? 5.073 13.457 7.533 1.00 88.56 103 ALA A N 1
ATOM 816 C CA . ALA A 1 103 ? 6.526 13.592 7.531 1.00 88.56 103 ALA A CA 1
ATOM 817 C C . ALA A 1 103 ? 7.176 12.782 8.665 1.00 88.56 103 ALA A C 1
ATOM 819 O O . ALA A 1 103 ? 8.153 12.069 8.428 1.00 88.56 103 ALA A O 1
ATOM 820 N N . GLU A 1 104 ? 6.609 12.843 9.873 1.00 90.56 104 GLU A N 1
ATOM 821 C CA . GLU A 1 104 ? 7.082 12.073 11.031 1.00 90.56 104 GLU A CA 1
ATOM 822 C C . GLU A 1 104 ? 6.886 10.574 10.814 1.00 90.56 104 GLU A C 1
ATOM 824 O O . GLU A 1 104 ? 7.822 9.797 10.992 1.00 90.56 104 GLU A O 1
ATOM 829 N N . ALA A 1 105 ? 5.706 10.162 10.346 1.00 91.44 105 ALA A N 1
ATOM 830 C CA . ALA A 1 105 ? 5.434 8.762 10.050 1.00 91.44 105 ALA A CA 1
ATOM 831 C C . ALA A 1 105 ? 6.373 8.216 8.963 1.00 91.44 105 ALA A C 1
ATOM 833 O O . ALA A 1 105 ? 6.828 7.078 9.063 1.00 91.44 105 ALA A O 1
ATOM 834 N N . ARG A 1 106 ? 6.719 9.026 7.951 1.00 92.00 106 ARG A N 1
ATOM 835 C CA . ARG A 1 106 ? 7.706 8.657 6.922 1.00 92.00 106 ARG A CA 1
ATOM 836 C C . ARG A 1 106 ? 9.109 8.504 7.513 1.00 92.00 106 ARG A C 1
ATOM 838 O O . ARG A 1 106 ? 9.840 7.608 7.098 1.00 92.00 106 ARG A O 1
ATOM 845 N N . ALA A 1 107 ? 9.497 9.360 8.459 1.00 91.56 107 ALA A N 1
ATOM 846 C CA . ALA A 1 107 ? 10.780 9.244 9.149 1.00 91.56 107 ALA A CA 1
ATOM 847 C C . ALA A 1 107 ? 10.853 7.954 9.984 1.00 91.56 107 ALA A C 1
ATOM 849 O O . ALA A 1 107 ? 11.813 7.201 9.837 1.00 91.56 107 ALA A O 1
ATOM 850 N N . ILE A 1 108 ? 9.802 7.652 10.754 1.00 92.81 108 ILE A N 1
ATOM 851 C CA . ILE A 1 108 ? 9.684 6.408 11.533 1.00 92.81 108 ILE A CA 1
ATOM 852 C C . ILE A 1 108 ? 9.711 5.191 10.605 1.00 92.81 108 ILE A C 1
ATOM 854 O O . ILE A 1 108 ? 10.472 4.258 10.828 1.00 92.81 108 ILE A O 1
ATOM 858 N N . ALA A 1 109 ? 8.958 5.217 9.502 1.00 93.50 109 ALA A N 1
ATOM 859 C CA . ALA A 1 109 ? 8.958 4.120 8.537 1.00 93.50 109 ALA A CA 1
ATOM 860 C C . ALA A 1 109 ? 10.354 3.859 7.945 1.00 93.50 109 ALA A C 1
ATOM 862 O O . ALA A 1 109 ? 10.692 2.714 7.653 1.00 93.50 109 ALA A O 1
ATOM 863 N N . LYS A 1 110 ? 11.185 4.895 7.780 1.00 92.88 110 LYS A N 1
ATOM 864 C CA . LYS A 1 110 ? 12.582 4.734 7.350 1.00 92.88 110 LYS A CA 1
ATOM 865 C C . LYS A 1 110 ? 13.462 4.139 8.446 1.00 92.88 110 LYS A C 1
ATOM 867 O O . LYS A 1 110 ? 14.268 3.265 8.140 1.00 92.88 110 LYS A O 1
ATOM 872 N N . GLU A 1 111 ? 13.302 4.586 9.688 1.00 94.38 111 GLU A N 1
ATOM 873 C CA . GLU A 1 111 ? 14.023 4.051 10.850 1.00 94.38 111 GLU A CA 1
ATOM 874 C C . GLU A 1 111 ? 13.701 2.564 11.074 1.00 94.38 111 GLU A C 1
ATOM 876 O O . GLU A 1 111 ? 14.605 1.731 11.150 1.00 94.38 111 GLU A O 1
ATOM 881 N N . ASP A 1 112 ? 12.418 2.212 11.024 1.00 93.75 112 ASP A N 1
ATOM 882 C CA . ASP A 1 112 ? 11.907 0.852 11.221 1.00 93.75 112 ASP A CA 1
ATOM 883 C C . ASP A 1 112 ? 12.025 -0.038 9.970 1.00 93.75 112 ASP A C 1
ATOM 885 O O . ASP A 1 112 ? 11.525 -1.170 9.943 1.00 93.75 112 ASP A O 1
ATOM 889 N N . SER A 1 113 ? 12.651 0.467 8.900 1.00 94.12 113 SER A N 1
ATOM 890 C CA . SER A 1 113 ? 12.770 -0.223 7.607 1.00 94.12 113 SER A CA 1
ATOM 891 C C . SER A 1 113 ? 11.422 -0.716 7.044 1.00 94.12 113 SER A C 1
ATOM 893 O O . SER A 1 113 ? 11.348 -1.731 6.354 1.00 94.12 113 SER A O 1
ATOM 895 N N . GLN A 1 114 ? 10.337 0.012 7.321 1.00 96.69 114 GLN A N 1
ATOM 896 C CA . GLN A 1 114 ? 8.982 -0.214 6.807 1.00 96.69 114 GLN A CA 1
ATOM 897 C C . GLN A 1 114 ? 8.801 0.420 5.419 1.00 96.69 114 GLN A C 1
ATOM 899 O O . GLN A 1 114 ? 7.841 1.146 5.151 1.00 96.69 114 GLN A O 1
ATOM 904 N N . PHE A 1 115 ? 9.744 0.155 4.519 1.00 97.44 115 PHE A N 1
ATOM 905 C CA . PHE A 1 115 ? 9.690 0.603 3.134 1.00 97.44 115 PHE A CA 1
ATOM 906 C C . PHE A 1 115 ? 10.324 -0.427 2.203 1.00 97.44 115 PHE A C 1
ATOM 908 O O . PHE A 1 115 ? 11.142 -1.248 2.616 1.00 97.44 115 PHE A O 1
ATOM 915 N N . ALA A 1 116 ? 9.956 -0.380 0.927 1.00 97.56 116 ALA A N 1
ATOM 916 C CA . ALA A 1 116 ? 10.541 -1.247 -0.085 1.00 97.56 116 ALA A CA 1
ATOM 917 C C . ALA A 1 116 ? 10.465 -0.615 -1.474 1.00 97.56 116 ALA A C 1
ATOM 919 O O . ALA A 1 116 ? 9.528 0.113 -1.804 1.00 97.56 116 ALA A O 1
ATOM 920 N N . VAL A 1 117 ? 11.461 -0.922 -2.300 1.00 97.31 117 VAL A N 1
ATOM 921 C CA . VAL A 1 117 ? 11.575 -0.410 -3.667 1.00 97.31 117 VAL A CA 1
ATOM 922 C C . VAL A 1 117 ? 11.014 -1.439 -4.644 1.00 97.31 117 VAL A C 1
ATOM 924 O O . VAL A 1 117 ? 11.309 -2.632 -4.545 1.00 97.31 117 VAL A O 1
ATOM 927 N N . PHE A 1 118 ? 10.208 -0.987 -5.601 1.00 96.69 118 PHE A N 1
ATOM 928 C CA . PHE A 1 118 ? 9.755 -1.833 -6.698 1.00 96.69 118 PHE A CA 1
ATOM 929 C C . PHE A 1 118 ? 10.898 -2.053 -7.700 1.00 96.69 118 PHE A C 1
ATOM 931 O O . PHE A 1 118 ? 11.607 -1.104 -8.044 1.00 96.69 118 PHE A O 1
ATOM 938 N N . PRO A 1 119 ? 11.097 -3.283 -8.205 1.00 94.75 119 PRO A N 1
ATOM 939 C CA . PRO A 1 119 ? 12.148 -3.539 -9.183 1.00 94.75 119 PRO A CA 1
ATOM 940 C C . PRO A 1 119 ? 11.848 -2.796 -10.487 1.00 94.75 119 PRO A C 1
ATOM 942 O O . PRO A 1 119 ? 10.702 -2.748 -10.910 1.00 94.75 119 PRO A O 1
ATOM 945 N N . VAL A 1 120 ? 12.866 -2.262 -11.165 1.00 91.06 120 VAL A N 1
ATOM 946 C CA . VAL A 1 120 ? 12.701 -1.428 -12.379 1.00 91.06 120 VAL A CA 1
ATOM 947 C C . VAL A 1 120 ? 11.852 -2.110 -13.461 1.00 91.06 120 VAL A C 1
ATOM 949 O O . VAL A 1 120 ? 11.065 -1.467 -14.145 1.00 91.06 120 VAL A O 1
ATOM 952 N N . ASN A 1 121 ? 11.973 -3.430 -13.592 1.00 92.75 121 ASN A N 1
ATOM 953 C CA . ASN A 1 121 ? 11.266 -4.238 -14.582 1.00 92.75 121 ASN A CA 1
ATOM 954 C C . ASN A 1 121 ? 9.954 -4.848 -14.055 1.00 92.75 121 ASN A C 1
ATOM 956 O O . ASN A 1 121 ? 9.464 -5.828 -14.619 1.00 92.75 121 ASN A O 1
ATOM 960 N N . PHE A 1 122 ? 9.367 -4.320 -12.975 1.00 94.19 122 PHE A N 1
ATOM 961 C CA . PHE A 1 122 ? 8.187 -4.930 -12.352 1.00 94.19 122 PHE A CA 1
ATOM 962 C C . PHE A 1 122 ? 6.985 -5.064 -13.297 1.00 94.19 122 PHE A C 1
ATOM 964 O O . PHE A 1 122 ? 6.145 -5.934 -13.084 1.00 94.19 122 PHE A O 1
ATOM 971 N N . LEU A 1 123 ? 6.892 -4.237 -14.343 1.00 93.94 123 LEU A N 1
ATOM 972 C CA . LEU A 1 123 ? 5.846 -4.324 -15.367 1.00 93.94 123 LEU A CA 1
ATOM 973 C C . LEU A 1 123 ? 5.977 -5.573 -16.251 1.00 93.94 123 LEU A C 1
ATOM 975 O O . LEU A 1 123 ? 4.971 -6.088 -16.727 1.00 93.94 123 LEU A O 1
ATOM 979 N N . GLU A 1 124 ? 7.188 -6.099 -16.418 1.00 96.12 124 GLU A N 1
ATOM 980 C CA . GLU A 1 124 ? 7.480 -7.275 -17.249 1.00 96.12 124 GLU A CA 1
ATOM 981 C C . GLU A 1 124 ? 7.320 -8.593 -16.478 1.00 96.12 124 GLU A C 1
ATOM 983 O O . GLU A 1 124 ? 7.247 -9.674 -17.064 1.00 96.12 124 GLU A O 1
ATOM 988 N N . LEU A 1 125 ? 7.267 -8.521 -15.145 1.00 96.19 125 LEU A N 1
ATOM 989 C CA . LEU A 1 125 ? 7.113 -9.695 -14.296 1.00 96.19 125 LEU A CA 1
ATOM 990 C C . LEU A 1 125 ? 5.736 -10.343 -14.493 1.00 96.19 125 LEU A C 1
ATOM 992 O O . LEU A 1 125 ? 4.722 -9.667 -14.668 1.00 96.19 125 LEU A O 1
ATOM 996 N N . THR A 1 126 ? 5.669 -11.670 -14.373 1.00 97.19 126 THR A N 1
ATOM 997 C CA . THR A 1 126 ? 4.383 -12.372 -14.216 1.00 97.19 126 THR A CA 1
ATOM 998 C C . THR A 1 126 ? 3.710 -11.955 -12.908 1.00 97.19 126 THR A C 1
ATOM 1000 O O . THR A 1 126 ? 4.394 -11.549 -11.971 1.00 97.19 126 THR A O 1
ATOM 1003 N N . ASP A 1 127 ? 2.389 -12.100 -12.793 1.00 94.88 127 ASP A N 1
ATOM 1004 C CA . ASP A 1 127 ? 1.667 -11.712 -11.568 1.00 94.88 127 ASP A CA 1
ATOM 1005 C C . ASP A 1 127 ? 2.198 -12.418 -10.323 1.00 94.88 127 ASP A C 1
ATOM 1007 O O . ASP A 1 127 ? 2.370 -11.803 -9.272 1.00 94.88 127 ASP A O 1
ATOM 1011 N N . ARG A 1 128 ? 2.562 -13.697 -10.461 1.00 96.31 128 ARG A N 1
ATOM 1012 C CA . ARG A 1 128 ? 3.194 -14.457 -9.383 1.00 96.31 128 ARG A CA 1
ATOM 1013 C C . ARG A 1 128 ? 4.563 -13.891 -9.013 1.00 96.31 128 ARG A C 1
ATOM 1015 O O . ARG A 1 128 ? 4.874 -13.816 -7.830 1.00 96.31 128 ARG A O 1
ATOM 1022 N N . ALA A 1 129 ? 5.402 -13.544 -9.986 1.00 97.19 129 ALA A N 1
ATOM 1023 C CA . ALA A 1 129 ? 6.720 -12.979 -9.701 1.00 97.19 129 ALA A CA 1
ATOM 1024 C C . ALA A 1 129 ? 6.600 -11.585 -9.066 1.00 97.19 129 ALA A C 1
ATOM 1026 O O . ALA A 1 129 ? 7.279 -11.309 -8.082 1.00 97.19 129 ALA A O 1
ATOM 1027 N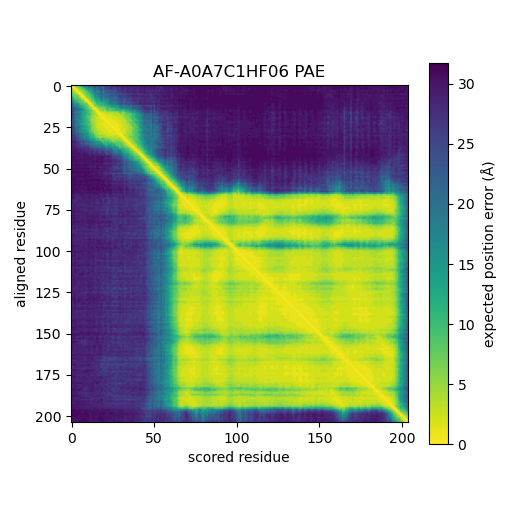 N . PHE A 1 130 ? 5.682 -10.755 -9.566 1.00 97.81 130 PHE A N 1
ATOM 1028 C CA . PHE A 1 130 ? 5.393 -9.436 -9.014 1.00 97.81 130 PHE A CA 1
ATOM 1029 C C . PHE A 1 130 ? 4.916 -9.517 -7.557 1.00 97.81 130 PHE A C 1
ATOM 1031 O O . PHE A 1 130 ? 5.504 -8.875 -6.690 1.00 97.81 130 PHE A O 1
ATOM 1038 N N . ALA A 1 131 ? 3.947 -10.389 -7.260 1.00 96.69 131 ALA A N 1
ATOM 1039 C CA . ALA A 1 131 ? 3.425 -10.593 -5.9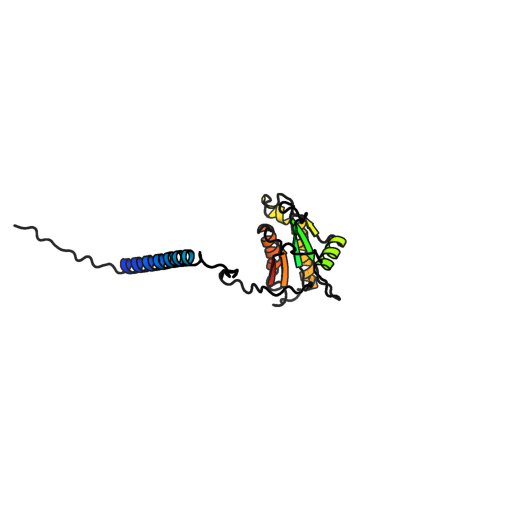05 1.00 96.69 131 ALA A CA 1
ATOM 1040 C C . ALA A 1 131 ? 4.482 -11.080 -4.890 1.00 96.69 131 ALA A C 1
ATOM 1042 O O . ALA A 1 131 ? 4.295 -10.918 -3.687 1.00 96.69 131 ALA A O 1
ATOM 1043 N N . ASN A 1 132 ? 5.588 -11.666 -5.362 1.00 96.75 132 ASN A N 1
ATOM 1044 C CA . ASN A 1 132 ? 6.700 -12.128 -4.524 1.00 96.75 132 ASN A CA 1
ATOM 1045 C C . ASN A 1 132 ? 7.848 -11.109 -4.397 1.00 96.75 132 ASN A C 1
ATOM 1047 O O . ASN A 1 132 ? 8.857 -11.421 -3.770 1.00 96.75 132 ASN A O 1
ATOM 1051 N N . THR A 1 133 ? 7.725 -9.913 -4.978 1.00 97.62 133 THR A N 1
ATOM 1052 C CA . THR A 1 133 ? 8.692 -8.825 -4.752 1.00 97.62 133 THR A CA 1
ATOM 1053 C C . THR A 1 133 ? 8.642 -8.338 -3.305 1.00 97.62 133 THR A C 1
ATOM 1055 O O . THR A 1 133 ? 7.609 -8.450 -2.642 1.00 97.62 133 THR A O 1
ATOM 1058 N N . ASP A 1 134 ? 9.737 -7.754 -2.815 1.00 97.19 134 ASP A N 1
ATOM 1059 C CA . ASP A 1 134 ? 9.812 -7.250 -1.439 1.00 97.19 134 ASP A CA 1
ATOM 1060 C C . ASP A 1 134 ? 8.748 -6.188 -1.146 1.00 97.19 134 ASP A C 1
ATOM 1062 O O . ASP A 1 134 ? 8.098 -6.251 -0.108 1.00 97.19 134 ASP A O 1
ATOM 1066 N N . ALA A 1 135 ? 8.485 -5.287 -2.096 1.00 97.50 135 ALA A N 1
ATOM 1067 C CA . ALA A 1 135 ? 7.430 -4.285 -1.969 1.00 97.50 135 ALA A CA 1
ATOM 1068 C C . ALA A 1 135 ? 6.030 -4.906 -1.860 1.00 97.50 135 ALA A C 1
ATOM 1070 O O . ALA A 1 135 ? 5.261 -4.563 -0.962 1.00 97.50 135 ALA A O 1
ATOM 1071 N N . CYS A 1 136 ? 5.708 -5.875 -2.720 1.00 97.88 136 CYS A N 1
ATOM 1072 C CA . CYS A 1 136 ? 4.418 -6.566 -2.674 1.00 97.88 136 CYS A CA 1
ATOM 1073 C C . CYS A 1 136 ? 4.249 -7.411 -1.405 1.00 97.88 136 CYS A C 1
ATOM 1075 O O . CYS A 1 136 ? 3.146 -7.509 -0.854 1.00 97.88 136 CYS A O 1
ATOM 1077 N N . ARG A 1 137 ? 5.342 -8.010 -0.927 1.00 97.75 137 ARG A N 1
ATOM 1078 C CA . ARG A 1 137 ? 5.375 -8.754 0.329 1.00 97.75 137 ARG A CA 1
ATOM 1079 C C . ARG A 1 137 ? 5.148 -7.830 1.524 1.00 97.75 137 ARG A C 1
ATOM 1081 O O . ARG A 1 137 ? 4.260 -8.127 2.318 1.00 97.75 137 ARG A O 1
ATOM 1088 N N . LEU A 1 138 ? 5.857 -6.700 1.586 1.00 98.06 138 LEU A N 1
ATOM 1089 C CA . LEU A 1 138 ? 5.714 -5.682 2.630 1.00 98.06 138 LEU A CA 1
ATOM 1090 C C . LEU A 1 138 ? 4.276 -5.163 2.720 1.00 98.06 138 LEU A C 1
ATOM 1092 O O . LEU A 1 138 ? 3.714 -5.110 3.813 1.00 98.06 138 LEU A O 1
ATOM 1096 N N . ILE A 1 139 ? 3.663 -4.831 1.579 1.00 97.81 139 ILE A N 1
ATOM 1097 C CA . ILE A 1 139 ? 2.261 -4.395 1.509 1.00 97.81 139 ILE A CA 1
ATOM 1098 C C . ILE A 1 139 ? 1.348 -5.468 2.102 1.00 97.81 139 ILE A C 1
ATOM 1100 O O . ILE A 1 139 ? 0.590 -5.196 3.032 1.00 97.81 139 ILE A O 1
ATOM 1104 N N . ARG A 1 140 ? 1.438 -6.703 1.597 1.00 97.62 140 ARG A N 1
ATOM 1105 C CA . ARG A 1 140 ? 0.566 -7.806 2.020 1.00 97.62 140 ARG A CA 1
ATOM 1106 C C . ARG A 1 140 ? 0.694 -8.098 3.515 1.00 97.62 140 ARG A C 1
ATOM 1108 O O . ARG A 1 140 ? -0.322 -8.250 4.190 1.00 97.62 140 ARG A O 1
ATOM 1115 N N . GLU A 1 141 ? 1.922 -8.181 4.016 1.00 97.19 141 GLU A N 1
ATOM 1116 C CA . GLU A 1 141 ? 2.206 -8.450 5.429 1.00 97.19 141 GLU A CA 1
ATOM 1117 C C . GLU A 1 141 ? 1.709 -7.307 6.318 1.00 97.19 141 GLU A C 1
ATOM 1119 O O . GLU A 1 141 ? 1.119 -7.560 7.366 1.00 97.19 141 GLU A O 1
ATOM 1124 N N . SER A 1 142 ? 1.851 -6.060 5.864 1.00 97.06 142 SER A N 1
ATOM 1125 C CA . SER A 1 142 ? 1.398 -4.880 6.602 1.00 97.06 142 SER A CA 1
ATOM 1126 C C . SER A 1 142 ? -0.124 -4.777 6.670 1.00 97.06 142 SER A C 1
ATOM 1128 O O . SER A 1 142 ? -0.654 -4.511 7.747 1.00 97.06 142 SER A O 1
ATOM 1130 N N . VAL A 1 143 ? -0.840 -5.051 5.569 1.00 96.00 143 VAL A N 1
ATOM 1131 C CA . VAL A 1 143 ? -2.313 -5.131 5.590 1.00 96.00 143 VAL A CA 1
ATOM 1132 C C . VAL A 1 143 ? -2.764 -6.249 6.526 1.00 96.00 143 VAL A C 1
ATOM 1134 O O . VAL A 1 143 ? -3.645 -6.032 7.353 1.00 96.00 143 VAL A O 1
ATOM 1137 N N . GLN A 1 144 ? -2.155 -7.435 6.433 1.00 95.69 144 GLN A N 1
ATOM 1138 C CA . GLN A 1 144 ? -2.527 -8.573 7.273 1.00 95.69 144 GLN A CA 1
ATOM 1139 C C . GLN A 1 144 ? -2.302 -8.291 8.764 1.00 95.69 144 GLN A C 1
ATOM 1141 O O . GLN A 1 144 ? -3.188 -8.567 9.579 1.00 95.69 144 GLN A O 1
ATOM 1146 N N . ALA A 1 145 ? -1.134 -7.752 9.120 1.00 94.75 145 ALA A N 1
ATOM 1147 C CA . ALA A 1 145 ? -0.798 -7.401 10.495 1.00 94.75 145 ALA A CA 1
ATOM 1148 C C . ALA A 1 145 ? -1.778 -6.351 11.031 1.00 94.75 145 ALA A C 1
ATOM 1150 O O . ALA A 1 145 ? -2.471 -6.596 12.013 1.00 94.75 145 ALA A O 1
ATOM 1151 N N . TYR A 1 146 ? -1.950 -5.245 10.305 1.00 94.25 146 TYR A N 1
ATOM 1152 C CA . TYR A 1 146 ? -2.830 -4.163 10.736 1.00 94.25 146 TYR A CA 1
ATOM 1153 C C . TYR A 1 146 ? -4.296 -4.600 10.848 1.00 94.25 146 TYR A C 1
ATOM 1155 O O . TYR A 1 146 ? -4.982 -4.245 11.803 1.00 94.25 146 TYR A O 1
ATOM 1163 N N . LYS A 1 147 ? -4.778 -5.433 9.917 1.00 92.75 147 LYS A N 1
ATOM 1164 C CA . LYS A 1 147 ? -6.122 -6.018 9.987 1.00 92.75 147 LYS A CA 1
ATOM 1165 C C . LYS A 1 147 ? -6.304 -6.845 11.257 1.00 92.75 147 LYS A C 1
ATOM 1167 O O . LYS A 1 147 ? -7.374 -6.814 11.858 1.00 92.75 147 LYS A O 1
ATOM 1172 N N . THR A 1 148 ? -5.287 -7.618 11.629 1.00 92.19 148 THR A N 1
ATOM 1173 C CA . THR A 1 148 ? -5.329 -8.490 12.810 1.00 92.19 148 THR A CA 1
ATOM 1174 C C . THR A 1 148 ? -5.371 -7.675 14.099 1.00 92.19 148 THR A C 1
ATOM 1176 O O . THR A 1 148 ? -6.076 -8.060 15.026 1.00 92.19 148 THR A O 1
ATOM 1179 N N . ASP A 1 149 ? -4.693 -6.531 14.124 1.00 90.81 149 ASP A N 1
ATOM 1180 C CA . ASP A 1 149 ? -4.583 -5.700 15.324 1.00 90.81 149 ASP A CA 1
ATOM 1181 C C . ASP A 1 149 ? -5.744 -4.695 15.465 1.00 90.81 149 ASP A C 1
ATOM 1183 O O . ASP A 1 149 ? -6.174 -4.406 16.581 1.00 90.81 149 ASP A O 1
ATOM 1187 N N . HIS A 1 150 ? -6.283 -4.183 14.350 1.00 89.12 150 HIS A N 1
ATOM 1188 C CA . HIS A 1 150 ? -7.214 -3.044 14.353 1.00 89.12 150 HIS A CA 1
ATOM 1189 C C . HIS A 1 150 ? -8.569 -3.304 13.677 1.00 89.12 150 HIS A C 1
ATOM 1191 O O . HIS A 1 150 ? -9.553 -2.663 14.037 1.00 89.12 150 HIS A O 1
ATOM 1197 N N . PHE A 1 151 ? -8.659 -4.239 12.725 1.00 89.00 151 PHE A N 1
ATOM 1198 C CA . PHE A 1 151 ? -9.878 -4.503 11.938 1.00 89.00 151 PHE A CA 1
ATOM 1199 C C . PHE A 1 151 ? -10.412 -5.923 12.164 1.00 89.00 151 PHE A C 1
ATOM 1201 O O . PHE A 1 151 ? -10.729 -6.662 11.227 1.00 89.00 151 PHE A O 1
ATOM 1208 N N . LEU A 1 152 ? -10.477 -6.339 13.431 1.00 85.31 152 LEU A N 1
ATOM 1209 C CA . LEU A 1 152 ? -11.011 -7.650 13.805 1.00 85.31 152 LEU A CA 1
ATOM 1210 C C . LEU A 1 152 ? -12.494 -7.782 13.449 1.00 85.31 152 LEU A C 1
ATOM 1212 O O . LEU A 1 152 ? -12.903 -8.812 12.910 1.00 85.31 152 LEU A O 1
ATOM 1216 N N . GLU A 1 153 ? -13.269 -6.732 13.713 1.00 86.38 153 GLU A N 1
ATOM 1217 C CA . GLU A 1 153 ? -14.694 -6.654 13.410 1.00 86.38 153 GLU A CA 1
ATOM 1218 C C . GLU A 1 153 ? -14.940 -5.825 12.147 1.00 86.38 153 GLU A C 1
ATOM 1220 O O . GLU A 1 153 ? -14.249 -4.839 11.871 1.00 86.38 153 GLU A O 1
ATOM 1225 N N . ALA A 1 154 ? -15.944 -6.235 11.371 1.00 88.19 154 ALA A N 1
ATOM 1226 C CA . ALA A 1 154 ? -16.399 -5.477 10.218 1.00 88.19 154 ALA A CA 1
ATOM 1227 C C . ALA A 1 154 ? -17.021 -4.155 10.681 1.00 88.19 154 ALA A C 1
ATOM 1229 O O . ALA A 1 154 ? -17.967 -4.149 11.468 1.00 88.19 154 ALA A O 1
ATOM 1230 N N . SER A 1 155 ? -16.502 -3.039 10.173 1.00 86.62 155 SER A N 1
ATOM 1231 C CA . SER A 1 155 ? -17.040 -1.711 10.449 1.00 86.62 155 SER A CA 1
ATOM 1232 C C . SER A 1 155 ? -17.000 -0.857 9.187 1.00 86.62 155 SER A C 1
ATOM 1234 O O . SER A 1 155 ? -15.957 -0.809 8.531 1.00 86.62 155 SER A O 1
ATOM 1236 N N . PRO A 1 156 ? -18.074 -0.107 8.871 1.00 84.31 156 PRO A N 1
ATOM 1237 C CA . PRO A 1 156 ? -18.086 0.824 7.744 1.00 84.31 156 PRO A CA 1
ATOM 1238 C C . PRO A 1 156 ? -17.100 1.984 7.917 1.00 84.31 156 PRO A C 1
ATOM 1240 O O . PRO A 1 156 ? -16.876 2.725 6.967 1.00 84.31 156 PRO A O 1
ATOM 1243 N N . THR A 1 157 ? -16.525 2.166 9.109 1.00 86.19 157 THR A N 1
ATOM 1244 C CA . THR A 1 157 ? -15.489 3.170 9.374 1.00 86.19 157 THR A CA 1
ATOM 1245 C C . THR A 1 157 ? -14.080 2.627 9.192 1.00 86.19 157 THR A C 1
ATOM 1247 O O . THR A 1 157 ? -13.138 3.400 9.302 1.00 86.19 157 THR A O 1
ATOM 1250 N N . ASN A 1 158 ? -13.898 1.323 8.961 1.00 88.06 158 ASN A N 1
ATOM 1251 C CA . ASN A 1 158 ? -12.575 0.788 8.672 1.00 88.06 158 ASN A CA 1
ATOM 1252 C C . ASN A 1 158 ? -12.178 1.247 7.269 1.00 88.06 158 ASN A C 1
ATOM 1254 O O . ASN A 1 158 ? -12.922 1.067 6.298 1.00 88.06 158 ASN A O 1
ATOM 1258 N N . PHE A 1 159 ? -11.003 1.852 7.165 1.00 91.94 159 PHE A N 1
ATOM 1259 C CA . PHE A 1 159 ? -10.452 2.264 5.888 1.00 91.94 159 PHE A CA 1
ATOM 1260 C C . PHE A 1 159 ? -8.935 2.153 5.894 1.00 91.94 159 PHE A C 1
ATOM 1262 O O . PHE A 1 159 ? -8.302 2.227 6.944 1.00 91.94 159 PHE A O 1
ATOM 1269 N N . VAL A 1 160 ? -8.359 1.967 4.713 1.00 93.69 160 VAL A N 1
ATOM 1270 C CA . VAL A 1 160 ? -6.918 2.076 4.458 1.00 93.69 160 VAL A CA 1
ATOM 1271 C C . VAL A 1 160 ? -6.712 3.261 3.529 1.00 93.69 160 VAL A C 1
ATOM 1273 O O . VAL A 1 160 ? -7.529 3.490 2.636 1.00 93.69 160 VAL A O 1
ATOM 1276 N N . GLU A 1 161 ? -5.637 4.012 3.720 1.00 94.06 161 GLU A N 1
ATOM 1277 C CA . GLU A 1 161 ? -5.304 5.135 2.849 1.00 94.06 161 GLU A CA 1
ATOM 1278 C C . GLU A 1 161 ? -4.164 4.757 1.894 1.00 94.06 161 GLU A C 1
ATOM 1280 O O . GLU A 1 161 ? -3.195 4.094 2.263 1.00 94.06 161 GLU A O 1
ATOM 1285 N N . ILE A 1 162 ? -4.279 5.164 0.635 1.00 94.62 162 ILE A N 1
ATOM 1286 C CA . ILE A 1 162 ? -3.226 5.045 -0.369 1.00 94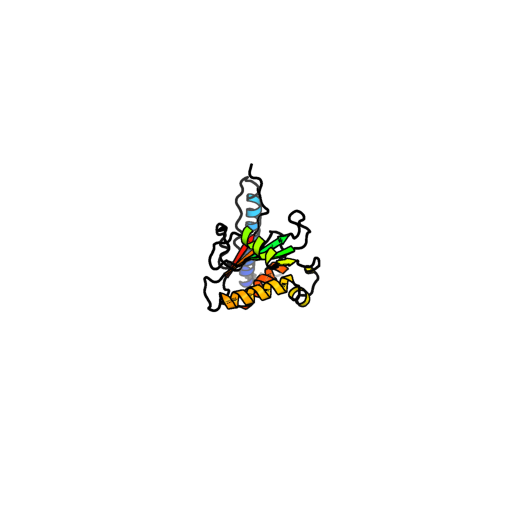.62 162 ILE A CA 1
ATOM 1287 C C . ILE A 1 162 ? -2.935 6.443 -0.892 1.00 94.62 162 ILE A C 1
ATOM 1289 O O . ILE A 1 162 ? -3.807 7.110 -1.449 1.00 94.62 162 ILE A O 1
ATOM 1293 N N . ARG A 1 163 ? -1.688 6.874 -0.749 1.00 92.81 163 ARG A N 1
ATOM 1294 C CA . ARG A 1 163 ? -1.189 8.146 -1.263 1.00 92.81 163 ARG A CA 1
ATOM 1295 C C . ARG A 1 163 ? -0.113 7.847 -2.279 1.00 92.81 163 ARG A C 1
ATOM 1297 O O . ARG A 1 163 ? 0.859 7.175 -1.962 1.00 92.81 163 ARG A O 1
ATOM 1304 N N . ALA A 1 164 ? -0.293 8.297 -3.508 1.00 93.12 164 ALA A N 1
ATOM 1305 C CA . ALA A 1 164 ? 0.608 7.927 -4.588 1.00 93.12 164 ALA A CA 1
ATOM 1306 C C . ALA A 1 164 ? 0.906 9.122 -5.485 1.00 93.12 164 ALA A C 1
ATOM 1308 O O . ALA A 1 164 ? 0.025 9.947 -5.736 1.00 93.12 164 ALA A O 1
ATOM 1309 N N . VAL A 1 165 ? 2.133 9.213 -5.996 1.00 91.69 165 VAL A N 1
ATOM 1310 C CA . VAL A 1 165 ? 2.454 10.172 -7.063 1.00 91.69 165 VAL A CA 1
ATOM 1311 C C . VAL A 1 165 ? 1.578 9.902 -8.285 1.00 91.69 165 VAL A C 1
ATOM 1313 O O . VAL A 1 165 ? 1.231 8.750 -8.566 1.00 91.69 165 VAL A O 1
ATOM 1316 N N . ARG A 1 166 ? 1.202 10.960 -9.008 1.00 87.31 166 ARG A N 1
ATOM 1317 C CA . ARG A 1 166 ? 0.234 10.901 -10.118 1.00 87.31 166 ARG A CA 1
ATOM 1318 C C . ARG A 1 166 ? 0.611 9.868 -11.183 1.00 87.31 166 ARG A C 1
ATOM 1320 O O . ARG A 1 166 ? -0.262 9.232 -11.764 1.00 87.31 166 ARG A O 1
ATOM 1327 N N . GLU A 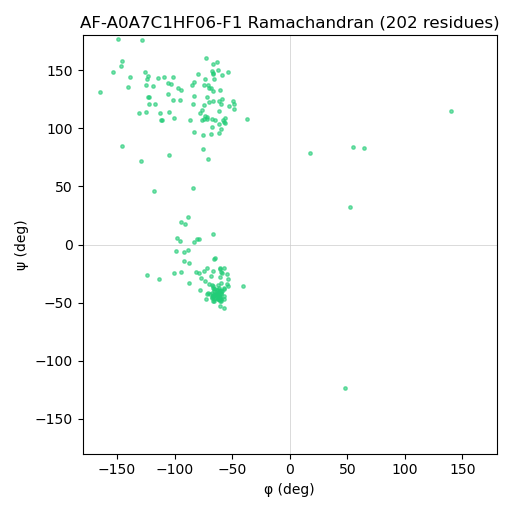1 167 ? 1.902 9.688 -11.419 1.00 88.81 167 GLU A N 1
ATOM 1328 C CA . GLU A 1 167 ? 2.467 8.784 -12.419 1.00 88.81 167 GLU A CA 1
ATOM 1329 C C . GLU A 1 167 ? 2.747 7.375 -11.864 1.00 88.81 167 GLU A C 1
ATOM 1331 O O . GLU A 1 167 ? 3.537 6.622 -12.439 1.00 88.81 167 GLU A O 1
ATOM 1336 N N . THR A 1 168 ? 2.147 7.007 -10.729 1.00 91.31 168 THR A N 1
ATOM 1337 C CA . THR A 1 168 ? 2.235 5.642 -10.201 1.00 91.31 168 THR A CA 1
ATOM 1338 C C . THR A 1 168 ? 1.520 4.674 -11.130 1.00 91.31 168 THR A C 1
ATOM 1340 O O . THR A 1 168 ? 0.376 4.882 -11.539 1.00 91.31 168 THR A O 1
ATOM 1343 N N . GLU A 1 169 ? 2.185 3.573 -11.452 1.00 93.81 169 GLU A N 1
ATOM 1344 C CA . GLU A 1 169 ? 1.661 2.581 -12.368 1.00 93.81 169 GLU A CA 1
ATOM 1345 C C . GLU A 1 169 ? 0.467 1.847 -11.755 1.00 93.81 169 GLU A C 1
ATOM 1347 O O . GLU A 1 169 ? 0.513 1.349 -10.626 1.00 93.81 169 GLU A O 1
ATOM 1352 N N . PHE A 1 170 ? -0.591 1.688 -12.554 1.00 93.69 170 PHE A N 1
ATOM 1353 C CA . PHE A 1 170 ? -1.835 1.052 -12.121 1.00 93.69 170 PHE A CA 1
ATOM 1354 C C . PHE A 1 170 ? -1.624 -0.343 -11.519 1.00 93.69 170 PHE A C 1
ATOM 1356 O O . PHE A 1 170 ? -2.361 -0.743 -10.627 1.00 93.69 170 PHE A O 1
ATOM 1363 N N . ARG A 1 171 ? -0.593 -1.083 -11.949 1.00 95.88 171 ARG A N 1
ATOM 1364 C CA . ARG A 1 171 ? -0.274 -2.407 -11.395 1.00 95.88 171 ARG A CA 1
ATOM 1365 C C . ARG A 1 171 ? 0.024 -2.364 -9.889 1.00 95.88 171 ARG A C 1
ATOM 1367 O O . ARG A 1 171 ? -0.419 -3.259 -9.173 1.00 95.88 171 ARG A O 1
ATOM 1374 N N . ILE A 1 172 ? 0.738 -1.339 -9.416 1.00 96.44 172 ILE A N 1
ATOM 1375 C CA . ILE A 1 172 ? 1.055 -1.145 -7.991 1.00 96.44 172 ILE A CA 1
ATOM 1376 C C . ILE A 1 172 ? -0.233 -0.858 -7.215 1.00 96.44 172 ILE A C 1
ATOM 1378 O O . ILE A 1 172 ? -0.529 -1.522 -6.221 1.00 96.44 172 ILE A O 1
ATOM 1382 N N . ILE A 1 173 ? -1.036 0.077 -7.728 1.00 95.81 173 ILE A N 1
ATOM 1383 C CA . ILE A 1 173 ? -2.320 0.462 -7.138 1.00 95.81 173 ILE A CA 1
ATOM 1384 C C . ILE A 1 173 ? -3.279 -0.733 -7.063 1.00 95.81 173 ILE A C 1
ATOM 1386 O O . ILE A 1 173 ? -3.825 -1.031 -6.004 1.00 95.81 173 ILE A O 1
ATOM 1390 N N . ASN A 1 174 ? -3.433 -1.465 -8.165 1.00 95.31 174 ASN A N 1
ATOM 1391 C CA . ASN A 1 174 ? -4.313 -2.623 -8.260 1.00 95.31 174 ASN A CA 1
ATOM 1392 C C . ASN A 1 174 ? -3.896 -3.750 -7.306 1.00 95.31 174 ASN A C 1
ATOM 1394 O O . ASN A 1 174 ? -4.752 -4.428 -6.745 1.00 95.31 174 ASN A O 1
ATOM 1398 N N . TYR A 1 175 ? -2.593 -3.940 -7.078 1.00 96.94 175 TYR A N 1
ATOM 1399 C CA . TYR A 1 175 ? -2.121 -4.915 -6.097 1.00 96.94 175 TYR A CA 1
ATOM 1400 C C . TYR A 1 175 ? -2.490 -4.515 -4.664 1.00 96.94 175 TYR A C 1
ATOM 1402 O O . TYR A 1 175 ? -3.008 -5.348 -3.925 1.00 96.94 175 TYR A O 1
ATOM 1410 N N . MET A 1 176 ? -2.308 -3.243 -4.287 1.00 95.50 176 MET A N 1
ATOM 1411 C CA . MET A 1 176 ? -2.737 -2.745 -2.970 1.00 95.50 176 MET A CA 1
ATOM 1412 C C . MET A 1 176 ? -4.253 -2.881 -2.778 1.00 95.50 176 MET A C 1
ATOM 1414 O O . MET A 1 176 ? -4.699 -3.400 -1.754 1.00 95.50 176 MET A O 1
ATOM 1418 N N . LEU A 1 177 ? -5.041 -2.501 -3.790 1.00 94.12 177 LEU A N 1
ATOM 1419 C CA . LEU A 1 177 ? -6.493 -2.701 -3.800 1.00 94.12 177 LEU A CA 1
ATOM 1420 C C . LEU A 1 177 ? -6.863 -4.180 -3.627 1.00 94.12 177 LEU A C 1
ATOM 1422 O O . LEU A 1 177 ? -7.748 -4.511 -2.838 1.00 94.12 177 LEU A O 1
ATOM 1426 N N . GLY A 1 178 ? -6.169 -5.080 -4.327 1.00 93.62 178 GLY A N 1
ATOM 1427 C CA . GLY A 1 178 ? -6.347 -6.526 -4.206 1.00 93.62 178 GLY A CA 1
ATOM 1428 C C . GLY A 1 178 ? -6.043 -7.044 -2.799 1.00 93.62 178 GLY A C 1
ATOM 1429 O O . GLY A 1 178 ? -6.820 -7.823 -2.250 1.00 93.62 178 GLY A O 1
ATOM 1430 N N . CYS A 1 179 ? -4.955 -6.577 -2.181 1.00 94.38 179 CYS A N 1
ATOM 1431 C CA . CYS A 1 179 ? -4.604 -6.946 -0.809 1.00 94.38 179 CYS A CA 1
ATOM 1432 C C . CYS A 1 179 ? -5.665 -6.507 0.203 1.00 94.38 179 CYS A C 1
ATOM 1434 O O . CYS A 1 179 ? -5.999 -7.289 1.088 1.00 94.38 179 CYS A O 1
ATOM 1436 N N . CYS A 1 180 ? -6.202 -5.294 0.080 1.00 91.88 180 CYS A N 1
ATOM 1437 C CA . CYS A 1 180 ? -7.228 -4.790 0.992 1.00 91.88 180 CYS A CA 1
ATOM 1438 C C . CYS A 1 180 ? -8.590 -5.465 0.756 1.00 91.88 180 CYS A C 1
ATOM 1440 O O . CYS A 1 180 ? -9.216 -5.945 1.699 1.00 91.88 180 CYS A O 1
ATOM 1442 N N . SER A 1 181 ? -9.024 -5.571 -0.504 1.00 89.88 181 SER A N 1
ATOM 1443 C CA . SER A 1 181 ? -10.330 -6.147 -0.871 1.00 89.88 181 SER A CA 1
ATOM 1444 C C . SER A 1 181 ? -10.454 -7.644 -0.575 1.00 89.88 181 SER A C 1
ATOM 1446 O O . SER A 1 181 ? -11.565 -8.129 -0.363 1.00 89.88 181 SER A O 1
ATOM 1448 N N . ALA A 1 182 ? -9.337 -8.374 -0.474 1.00 90.69 182 ALA A N 1
ATOM 1449 C CA . ALA A 1 182 ? -9.326 -9.774 -0.043 1.00 90.69 182 ALA A CA 1
ATOM 1450 C C . ALA A 1 182 ? -9.954 -9.989 1.350 1.00 90.69 182 ALA A C 1
ATOM 1452 O O . ALA A 1 182 ? -10.371 -11.103 1.669 1.00 90.69 182 ALA A O 1
ATOM 1453 N N . TYR A 1 183 ? -10.042 -8.934 2.165 1.00 88.12 183 TYR A N 1
ATOM 1454 C CA . TYR A 1 183 ? -10.616 -8.961 3.510 1.00 88.12 183 TYR A CA 1
ATOM 1455 C C . TYR A 1 183 ? -12.079 -8.488 3.580 1.00 88.12 183 TYR A C 1
ATOM 1457 O O . TYR A 1 183 ? -12.637 -8.410 4.681 1.00 88.12 183 TYR A O 1
ATOM 1465 N N . GLY A 1 184 ? -12.704 -8.210 2.427 1.00 84.38 184 GLY A N 1
ATOM 1466 C CA . GLY A 1 184 ? -14.129 -7.901 2.297 1.00 84.38 184 GLY A CA 1
ATOM 1467 C C . GLY A 1 184 ? -14.608 -6.853 3.301 1.00 84.38 184 GLY A C 1
ATOM 1468 O O . GLY A 1 184 ? -14.041 -5.769 3.406 1.00 84.38 184 GLY A O 1
ATOM 1469 N N . ASP A 1 185 ? -15.612 -7.216 4.095 1.00 83.62 185 ASP A N 1
ATOM 1470 C CA . ASP A 1 185 ? -16.300 -6.302 5.016 1.00 83.62 185 ASP A CA 1
ATOM 1471 C C . ASP A 1 185 ? -15.429 -5.779 6.174 1.00 83.62 185 ASP A C 1
ATOM 1473 O O . ASP A 1 185 ? -15.820 -4.837 6.864 1.00 83.62 185 ASP A O 1
ATOM 1477 N N . THR A 1 186 ? -14.248 -6.362 6.415 1.00 87.44 186 THR A N 1
ATOM 1478 C CA . THR A 1 186 ? -13.326 -5.858 7.454 1.00 87.44 186 THR A CA 1
ATOM 1479 C C . THR A 1 186 ? -12.487 -4.669 6.991 1.00 87.44 186 THR A C 1
ATOM 1481 O O . THR A 1 186 ? -12.091 -3.860 7.829 1.00 87.44 186 THR A O 1
ATOM 1484 N N . ILE A 1 187 ? -12.286 -4.508 5.677 1.00 89.56 187 ILE A N 1
ATOM 1485 C CA . ILE A 1 187 ? -11.673 -3.320 5.063 1.00 89.56 187 ILE A CA 1
ATOM 1486 C C . ILE A 1 187 ? -12.592 -2.839 3.926 1.00 89.56 187 ILE A C 1
ATOM 1488 O O . ILE A 1 187 ? -12.279 -3.021 2.748 1.00 89.56 187 ILE A O 1
ATOM 1492 N N . PRO A 1 188 ? -13.754 -2.254 4.258 1.00 83.19 188 PRO A N 1
ATOM 1493 C CA . PRO A 1 188 ? -14.761 -1.898 3.266 1.00 83.19 188 PRO A CA 1
ATOM 1494 C C . PRO A 1 188 ? -14.390 -0.667 2.435 1.00 83.19 188 PRO A C 1
ATOM 1496 O O . PRO A 1 188 ? -14.900 -0.519 1.326 1.00 83.19 188 PRO A O 1
ATOM 1499 N N . ASN A 1 189 ? -13.512 0.210 2.938 1.00 88.19 189 ASN A N 1
ATOM 1500 C CA . ASN A 1 189 ? -13.152 1.453 2.260 1.00 88.19 189 ASN A CA 1
ATOM 1501 C C . ASN A 1 189 ? -11.645 1.566 2.026 1.00 88.19 189 ASN A C 1
ATOM 1503 O O . ASN A 1 189 ? -10.828 1.209 2.877 1.00 88.19 189 ASN A O 1
ATOM 1507 N N . ILE A 1 190 ? -11.278 2.129 0.878 1.00 91.38 190 ILE A N 1
ATOM 1508 C CA . ILE A 1 190 ? -9.896 2.471 0.550 1.00 91.38 190 ILE A CA 1
ATOM 1509 C C . ILE A 1 190 ? -9.900 3.912 0.048 1.00 91.38 190 ILE A C 1
ATOM 1511 O O . ILE A 1 190 ? -10.482 4.192 -0.999 1.00 91.38 190 ILE A O 1
ATOM 1515 N N . SER A 1 191 ? -9.284 4.819 0.805 1.00 90.19 191 SER A N 1
ATOM 1516 C CA . SER A 1 191 ? -9.142 6.218 0.396 1.00 90.19 191 SER A CA 1
ATOM 1517 C C . SER A 1 191 ? -7.920 6.372 -0.498 1.00 90.19 191 SER A C 1
ATOM 1519 O O . SER A 1 191 ? -6.867 5.803 -0.212 1.00 90.19 191 SER A O 1
ATOM 1521 N N . MET A 1 192 ? -8.048 7.138 -1.579 1.00 89.38 192 MET A N 1
ATOM 1522 C CA . MET A 1 192 ? -6.958 7.392 -2.516 1.00 89.38 192 MET A CA 1
ATOM 1523 C C . MET A 1 192 ? -6.685 8.880 -2.641 1.00 89.38 192 MET A C 1
ATOM 1525 O O . MET A 1 192 ? -7.574 9.657 -2.988 1.00 89.38 192 MET A O 1
ATOM 1529 N N . HIS A 1 193 ? -5.428 9.258 -2.437 1.00 88.69 193 HIS A N 1
ATOM 1530 C CA . HIS A 1 193 ? -4.960 10.625 -2.610 1.00 88.69 193 HIS A CA 1
ATOM 1531 C C . HIS A 1 193 ? -3.790 10.661 -3.585 1.00 88.69 193 HIS A C 1
ATOM 1533 O O . HIS A 1 193 ? -2.876 9.837 -3.542 1.00 88.69 193 HIS A O 1
ATOM 1539 N N . THR A 1 194 ? -3.810 11.650 -4.473 1.00 87.56 194 THR A N 1
ATOM 1540 C CA . THR A 1 194 ? -2.647 11.940 -5.308 1.00 87.56 194 THR A CA 1
ATOM 1541 C C . THR A 1 194 ? -1.688 12.811 -4.510 1.00 87.56 194 THR A C 1
ATOM 1543 O O . THR A 1 194 ? -2.089 13.848 -3.984 1.00 87.56 194 THR A O 1
ATOM 1546 N N . LEU A 1 195 ? -0.425 12.403 -4.426 1.00 82.38 195 LEU A N 1
ATOM 1547 C CA . LEU A 1 195 ? 0.641 13.248 -3.911 1.00 82.38 195 LEU A CA 1
ATOM 1548 C C . LEU A 1 195 ? 0.924 14.323 -4.962 1.00 82.38 195 LEU A C 1
ATOM 1550 O O . LEU A 1 195 ? 1.473 14.039 -6.029 1.00 82.38 195 LEU A O 1
ATOM 1554 N N . THR A 1 196 ? 0.524 15.559 -4.682 1.00 70.19 196 THR A N 1
ATOM 1555 C CA . THR A 1 196 ? 1.023 16.713 -5.424 1.00 70.19 196 THR A CA 1
ATOM 1556 C C . THR A 1 196 ? 2.488 16.903 -5.050 1.00 70.19 196 THR A C 1
ATOM 1558 O O . THR A 1 196 ? 2.830 17.023 -3.872 1.00 70.19 196 THR A O 1
ATOM 1561 N N . ARG A 1 197 ? 3.377 16.875 -6.054 1.00 56.56 197 ARG A N 1
ATOM 1562 C CA . ARG A 1 197 ? 4.787 17.250 -5.885 1.00 56.56 197 ARG A CA 1
ATOM 1563 C C . ARG A 1 197 ? 4.800 18.596 -5.164 1.00 56.56 197 ARG A C 1
ATOM 1565 O O . ARG A 1 197 ? 4.131 19.508 -5.636 1.00 56.56 197 ARG A O 1
ATOM 1572 N N . ARG A 1 198 ? 5.487 18.672 -4.017 1.00 47.06 198 ARG A N 1
ATOM 1573 C CA . ARG A 1 198 ? 5.648 19.889 -3.204 1.00 47.06 198 ARG A CA 1
ATOM 1574 C C . ARG A 1 198 ? 5.787 21.118 -4.109 1.00 47.06 198 ARG A C 1
ATOM 1576 O O . ARG A 1 198 ? 6.830 21.299 -4.729 1.00 47.06 198 ARG A O 1
ATOM 1583 N N . GLU A 1 199 ? 4.752 21.947 -4.152 1.00 35.88 199 GLU A N 1
ATOM 1584 C CA . GLU A 1 199 ? 4.961 23.387 -4.191 1.00 35.88 199 GLU A CA 1
ATOM 1585 C C . GLU A 1 199 ? 5.389 23.775 -2.768 1.00 35.88 199 GLU A C 1
ATOM 1587 O O . GLU A 1 199 ? 4.704 23.470 -1.793 1.00 35.88 199 GLU A O 1
ATOM 1592 N N . ASP A 1 200 ? 6.586 24.349 -2.685 1.00 34.88 200 ASP A N 1
ATOM 1593 C CA . ASP A 1 200 ? 7.135 25.130 -1.578 1.00 34.88 200 ASP A CA 1
ATOM 1594 C C . ASP A 1 200 ? 7.382 24.437 -0.223 1.00 34.88 200 ASP A C 1
ATOM 1596 O O . ASP A 1 200 ? 6.672 24.615 0.762 1.00 34.88 200 ASP A O 1
ATOM 1600 N N . ASP A 1 201 ? 8.545 23.779 -0.140 1.00 34.81 201 ASP A N 1
ATOM 1601 C CA . ASP A 1 201 ? 9.389 23.793 1.073 1.00 34.81 201 ASP A CA 1
ATOM 1602 C C . ASP A 1 201 ? 10.376 24.987 1.048 1.00 34.81 201 ASP A C 1
ATOM 1604 O O . ASP A 1 201 ? 11.434 24.966 1.673 1.00 34.81 201 ASP A O 1
ATOM 1608 N N . SER A 1 202 ? 10.051 26.045 0.298 1.00 29.20 202 SER A N 1
ATOM 1609 C CA . SER A 1 202 ? 10.739 27.337 0.330 1.00 29.20 202 SER A CA 1
ATOM 1610 C C . SER A 1 202 ? 9.885 28.348 1.078 1.00 29.20 202 SER A C 1
ATOM 1612 O O . SER A 1 202 ? 9.257 29.224 0.490 1.00 29.20 202 SER A O 1
ATOM 1614 N N . GLY A 1 203 ? 9.897 28.228 2.405 1.00 31.22 203 GLY A N 1
ATOM 1615 C CA . GLY A 1 203 ? 9.659 29.379 3.260 1.00 31.22 203 GLY A CA 1
ATOM 1616 C C . GLY A 1 203 ? 10.744 30.424 3.001 1.00 31.22 203 GLY A C 1
ATOM 1617 O O . GLY A 1 203 ? 11.880 30.267 3.454 1.00 31.22 203 GLY A O 1
ATOM 1618 N N . ILE A 1 204 ? 10.381 31.470 2.262 1.00 35.28 204 ILE A N 1
ATOM 1619 C CA . ILE A 1 204 ? 10.911 32.826 2.438 1.00 35.28 204 ILE A CA 1
ATOM 1620 C C . ILE A 1 204 ? 9.742 33.687 2.902 1.00 35.28 204 ILE A C 1
ATOM 1622 O O . ILE A 1 204 ? 8.688 33.641 2.232 1.00 35.28 204 ILE A O 1
#

Mean predicted aligned error: 16.01 Å

Secondary structure (DSSP, 8-state):
----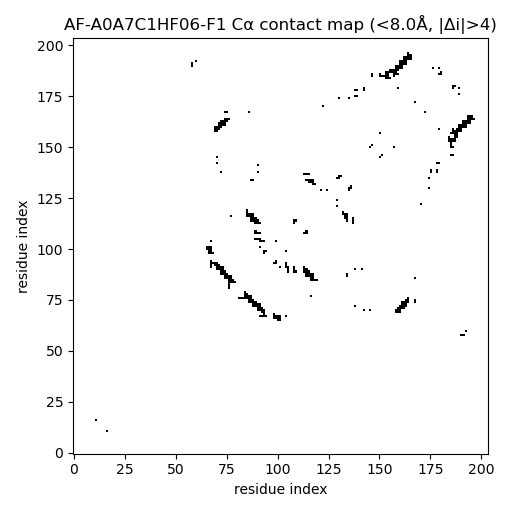---------HHHHHHHHHHHHHHHHHHHHHHHHTTTTS-----------S--S--------SB--S-EEEEEESSTT-TTSPEEEEEE---SSS--BHHHHHHHHHHTT-EEEPPTTTTTS-HHHHHTSHHHHHHHHHHHHHHHHH-SS--TT-EEEEEEETT--HHHHHHHHHHHHTTGGGS-EEEEEEE---S-----

Solvent-accessible surface area (backbone atoms only — not comparable to full-atom values): 12344 Å² total; per-residue (Å²): 135,82,85,82,81,80,81,75,82,79,72,81,56,69,75,59,55,55,52,52,52,50,52,50,48,53,50,50,54,54,51,50,57,54,55,53,67,68,62,68,79,74,71,92,74,98,68,87,80,79,76,87,64,89,79,67,88,76,86,71,89,63,82,78,67,71,49,45,85,36,52,26,40,38,36,40,48,66,41,86,89,38,92,84,38,41,46,26,39,35,51,30,64,44,54,96,86,52,88,34,37,59,69,56,29,51,50,49,17,59,77,71,59,36,54,30,62,47,60,88,62,49,86,76,44,52,72,72,58,40,56,68,32,67,32,46,41,51,52,47,53,48,53,53,51,49,36,66,78,72,30,76,59,68,35,92,83,32,50,37,38,39,34,28,35,81,87,59,57,65,71,62,54,52,49,53,51,50,58,44,51,75,51,43,61,30,35,63,38,73,48,80,45,70,47,72,78,79,80,72,92,68,88,124

Foldseek 3Di:
DDDDDDDDPPDPDPVVVVVVVVVVVVVVVVVVVVVVVVVPPDDDDDDPPPDPDPDDDDPDPPDDPQFDPAWEWEWAAPDNPDPLGFIKIFTFGHDPPDTDGPVRSRVVSVVVVLMDTQDSCLVVDDPVRNCPHPRNVSLLVSLVVRCVVPQVDQDPPAEYEYEYAPPDDVVSVVSSVVSQCVVPRSHPYYHYHHDDSDDDPDDD